Protein AF-A0A1D2SCX4-F1 (afdb_monomer)

Nearest PDB structures (foldseek):
  3hsi-assembly1_A  TM=5.989E-01  e=2.600E-06  Haemophilus influenzae
  3hsi-assembly2_B-2  TM=5.892E-01  e=3.280E-06  Haemophilus influenzae
  8yr5-assembly1_H  TM=5.822E-01  e=8.798E-06  Escherichia coli str. K-12 substr. MG1655
  3hsi-assembly1_C-2  TM=5.734E-01  e=1.871E-05  Haemophilus influenzae
  8yr5-assembly1_C  TM=4.932E-01  e=1.110E-05  Escherichia coli str. K-12 substr. MG1655

Foldseek 3Di:
DDDDDFQQDDFFFDDDDQDAAFPCLCVFPLQVVLCVPDPHLVDKDKDKDQALQSVLVVLLVLLQRFQAEKEWAFAEADPDDSRVVSVVSVLVSLVNVHQYEHEYALLHCQPVLVVVVVSVVRVRYWYWYFLHQRDQSNHSVRSCLSCVVVVVSVVDTDHWGWIDGNLFKMKTWNAGHDCQDNVNDPPHHDRIMMMIMGHPVSNVVRVVSSCRCPDSRIHTSVVRQWDWDADPLFWIKGWNADPDVCSVPPDDIDIDIDGHSVVSVVVVVVVCVRCQAAGWDWDQDPVRWIWTHGHPPDDIDIRDDPPCDPVSVVVCVVCVVVCPPNRD

Structure (mmCIF, N/CA/C/O backbone):
data_AF-A0A1D2SCX4-F1
#
_entry.id   AF-A0A1D2SCX4-F1
#
loop_
_atom_site.group_PDB
_atom_site.id
_atom_site.type_symbol
_atom_site.label_atom_id
_atom_site.label_alt_id
_atom_site.label_comp_id
_atom_site.label_asym_id
_atom_site.label_entity_id
_atom_site.label_seq_id
_atom_site.pdbx_PDB_ins_code
_atom_site.Cartn_x
_atom_site.Cartn_y
_atom_site.Cartn_z
_atom_site.occupancy
_atom_site.B_iso_or_equiv
_atom_site.auth_seq_id
_atom_site.auth_comp_id
_atom_site.auth_asym_id
_atom_site.auth_atom_id
_atom_site.pdbx_PDB_model_num
ATOM 1 N N . MET A 1 1 ? 28.377 1.408 -33.110 1.00 27.70 1 MET A N 1
ATOM 2 C CA . MET A 1 1 ? 27.765 0.901 -31.867 1.00 27.70 1 MET A CA 1
ATOM 3 C C . MET A 1 1 ? 26.286 1.258 -31.937 1.00 27.70 1 MET A C 1
ATOM 5 O O . MET A 1 1 ? 25.950 2.422 -31.780 1.00 27.70 1 MET A O 1
ATOM 9 N N . ALA A 1 2 ? 25.437 0.320 -32.365 1.00 22.58 2 ALA A N 1
ATOM 10 C CA . ALA A 1 2 ? 24.010 0.576 -32.561 1.00 22.58 2 ALA A CA 1
ATOM 11 C C . ALA A 1 2 ? 23.289 0.407 -31.217 1.00 22.58 2 ALA A C 1
ATOM 13 O O . ALA A 1 2 ? 23.114 -0.713 -30.746 1.00 22.58 2 ALA A O 1
ATOM 14 N N . LEU A 1 3 ? 22.930 1.522 -30.581 1.00 24.42 3 LEU A N 1
ATOM 15 C CA . LEU A 1 3 ? 21.994 1.534 -29.460 1.00 24.42 3 LEU A CA 1
ATOM 16 C C . LEU A 1 3 ? 20.602 1.258 -30.033 1.00 24.42 3 LEU A C 1
ATOM 18 O O . LEU A 1 3 ? 20.002 2.129 -30.657 1.00 24.42 3 LEU A O 1
ATOM 22 N N . CYS A 1 4 ? 20.120 0.029 -29.872 1.00 27.36 4 CYS A N 1
ATOM 23 C CA . CYS A 1 4 ? 18.725 -0.298 -30.139 1.00 27.36 4 CYS A CA 1
ATOM 24 C C . CYS A 1 4 ? 17.910 0.151 -28.923 1.00 27.36 4 CYS A C 1
ATOM 26 O O . CYS A 1 4 ? 17.893 -0.535 -27.904 1.00 27.36 4 CYS A O 1
ATOM 28 N N . THR A 1 5 ? 17.276 1.320 -29.000 1.00 32.31 5 THR A N 1
ATOM 29 C CA . THR A 1 5 ? 16.235 1.710 -28.047 1.00 32.31 5 THR A CA 1
ATOM 30 C C . THR A 1 5 ? 14.939 1.033 -28.471 1.00 32.31 5 THR A C 1
ATOM 32 O O . THR A 1 5 ? 14.420 1.285 -29.554 1.00 32.31 5 THR A O 1
ATOM 35 N N . ALA A 1 6 ? 14.449 0.108 -27.649 1.00 38.03 6 ALA A N 1
ATOM 36 C CA . ALA A 1 6 ? 13.094 -0.405 -27.778 1.00 38.03 6 ALA A CA 1
ATOM 37 C C . ALA A 1 6 ? 12.173 0.484 -26.935 1.00 38.03 6 ALA A C 1
ATOM 39 O O . ALA A 1 6 ? 12.432 0.684 -25.745 1.00 38.03 6 ALA A O 1
ATOM 40 N N . CYS A 1 7 ? 11.100 1.009 -27.533 1.00 38.72 7 CYS A N 1
ATOM 41 C CA . CYS A 1 7 ? 9.998 1.610 -26.788 1.00 38.72 7 CYS A CA 1
ATOM 42 C C . CYS A 1 7 ? 9.489 0.608 -25.744 1.00 38.72 7 CYS A C 1
ATOM 44 O O . CYS A 1 7 ? 8.898 -0.415 -26.087 1.00 38.72 7 CYS A O 1
ATOM 46 N N . ALA A 1 8 ? 9.704 0.909 -24.466 1.00 47.44 8 ALA A N 1
ATOM 47 C CA . ALA A 1 8 ? 9.124 0.138 -23.384 1.00 47.44 8 ALA A CA 1
ATOM 48 C C . ALA A 1 8 ? 7.708 0.658 -23.123 1.00 47.44 8 ALA A C 1
ATOM 50 O O . ALA A 1 8 ? 7.521 1.777 -22.649 1.00 47.44 8 ALA A O 1
ATOM 51 N N . SER A 1 9 ? 6.707 -0.157 -23.437 1.00 48.31 9 SER A N 1
ATOM 52 C CA . SER A 1 9 ? 5.343 0.008 -22.937 1.00 48.31 9 SER A CA 1
ATOM 53 C C . SER A 1 9 ? 5.042 -1.152 -21.994 1.00 48.31 9 SER A C 1
ATOM 55 O O . SER A 1 9 ? 5.583 -2.246 -22.161 1.00 48.31 9 SER A O 1
ATOM 57 N N . LEU A 1 10 ? 4.232 -0.909 -20.962 1.00 51.78 10 LEU A N 1
ATOM 58 C CA . LEU A 1 10 ? 3.728 -2.018 -20.160 1.00 51.78 10 LEU A CA 1
ATOM 59 C C . LEU A 1 10 ? 2.766 -2.837 -21.027 1.00 51.78 10 LEU A C 1
ATOM 61 O O . LEU A 1 10 ? 2.026 -2.241 -21.817 1.00 51.78 10 LEU A O 1
ATOM 65 N N . PRO A 1 11 ? 2.737 -4.170 -20.872 1.00 56.53 11 PRO A N 1
ATOM 66 C CA . PRO A 1 11 ? 1.719 -4.981 -21.521 1.00 56.53 11 PRO A CA 1
ATOM 67 C C . PRO A 1 11 ? 0.307 -4.600 -21.018 1.00 56.53 11 PRO A C 1
ATOM 69 O O . PRO A 1 11 ? 0.159 -3.748 -20.134 1.00 56.53 11 PRO A O 1
ATOM 72 N N . PRO A 1 12 ? -0.770 -5.190 -21.558 1.00 54.84 12 PRO A N 1
ATOM 73 C CA . PRO A 1 12 ? -2.085 -5.082 -20.935 1.00 54.84 12 PRO A CA 1
ATOM 74 C C . PRO A 1 12 ? -2.026 -5.547 -19.467 1.00 54.84 12 PRO A C 1
ATOM 76 O O . PRO A 1 12 ? -1.271 -6.477 -19.165 1.00 54.84 12 PRO A O 1
ATOM 79 N N . PRO A 1 13 ? -2.798 -4.933 -18.550 1.00 57.66 13 PRO A N 1
ATOM 80 C CA . PRO A 1 13 ? -2.821 -5.345 -17.152 1.00 57.66 13 PRO A CA 1
ATOM 81 C C . PRO A 1 13 ? -3.116 -6.846 -17.037 1.00 57.66 13 PRO A C 1
ATOM 83 O O . PRO A 1 13 ? -4.070 -7.320 -17.664 1.00 57.66 13 PRO A O 1
ATOM 86 N N . PRO A 1 14 ? -2.338 -7.611 -16.252 1.00 63.31 14 PRO A N 1
ATOM 87 C CA . PRO A 1 14 ? -2.597 -9.031 -16.072 1.00 63.31 14 PRO A CA 1
ATOM 88 C C . PRO A 1 14 ? -3.976 -9.226 -15.436 1.00 63.31 14 PRO A C 1
ATOM 90 O O . PRO A 1 14 ? -4.362 -8.489 -14.521 1.00 63.31 14 PRO A O 1
ATOM 93 N N . ALA A 1 15 ? -4.715 -10.235 -15.907 1.00 68.31 15 ALA A N 1
ATOM 94 C CA . ALA A 1 15 ? -5.974 -10.626 -15.288 1.00 68.31 15 ALA A CA 1
ATOM 95 C C . ALA A 1 15 ? -5.709 -11.015 -13.827 1.00 68.31 15 ALA A C 1
ATOM 97 O O . ALA A 1 15 ? -4.900 -11.901 -13.549 1.00 68.31 15 ALA A O 1
ATOM 98 N N . LYS A 1 16 ? -6.385 -10.341 -12.896 1.00 78.69 16 LYS A N 1
ATOM 99 C CA . LYS A 1 16 ? -6.246 -10.568 -11.455 1.00 78.69 16 LYS A CA 1
ATOM 100 C C . LYS A 1 16 ? -7.615 -10.775 -10.817 1.00 78.69 16 LYS A C 1
ATOM 102 O O . LYS A 1 16 ? -8.580 -10.139 -11.253 1.00 78.69 16 LYS A O 1
ATOM 107 N N . PRO A 1 17 ? -7.728 -11.666 -9.818 1.00 83.12 17 PRO A N 1
ATOM 108 C CA . PRO A 1 17 ? -8.980 -11.844 -9.106 1.00 83.12 17 PRO A CA 1
ATOM 109 C C . PRO A 1 17 ? -9.362 -10.537 -8.409 1.00 83.12 17 PRO A C 1
ATOM 111 O O . PRO A 1 17 ? -8.510 -9.832 -7.864 1.00 83.12 17 PRO A O 1
ATOM 114 N N . VAL A 1 18 ? -10.655 -10.214 -8.434 1.00 90.38 18 VAL A N 1
ATOM 115 C CA . VAL A 1 18 ? -11.181 -9.111 -7.632 1.00 90.38 18 VAL A CA 1
ATOM 116 C C . VAL A 1 18 ? -11.173 -9.552 -6.179 1.00 90.38 18 VAL A C 1
ATOM 118 O O . VAL A 1 18 ? -11.801 -10.546 -5.816 1.00 90.38 18 VAL A O 1
ATOM 121 N N . GLU A 1 19 ? -10.482 -8.790 -5.347 1.00 92.75 19 GLU A N 1
ATOM 122 C CA . GLU A 1 19 ? -10.414 -9.034 -3.913 1.00 92.75 19 GLU A CA 1
ATOM 123 C C . GLU A 1 19 ? -11.083 -7.904 -3.151 1.00 92.75 19 GLU A C 1
ATOM 125 O O . GLU A 1 19 ? -11.073 -6.751 -3.583 1.00 92.75 19 GLU A O 1
ATOM 130 N N . GLN A 1 20 ? -11.672 -8.244 -2.012 1.00 95.69 20 GLN A N 1
ATOM 131 C CA . GLN A 1 20 ? -12.384 -7.304 -1.158 1.00 95.69 20 GLN A CA 1
ATOM 132 C C . GLN A 1 20 ? -11.882 -7.408 0.280 1.00 95.69 20 GLN A C 1
ATOM 134 O O . GLN A 1 20 ? -11.349 -8.447 0.701 1.00 95.69 20 GLN A O 1
ATOM 139 N N . ALA A 1 21 ? -12.091 -6.330 1.024 1.00 95.25 21 ALA A N 1
ATOM 140 C CA . ALA A 1 21 ? -11.888 -6.257 2.458 1.00 95.25 21 ALA A CA 1
ATOM 141 C C . ALA A 1 21 ? -12.639 -7.368 3.211 1.00 95.25 21 ALA A C 1
ATOM 143 O O . ALA A 1 21 ? -13.666 -7.883 2.758 1.00 95.25 21 ALA A O 1
ATOM 144 N N . TRP A 1 22 ? -12.130 -7.727 4.390 1.00 95.31 22 TRP A N 1
ATOM 145 C CA . TRP A 1 22 ? -12.770 -8.718 5.251 1.00 95.31 22 TRP A CA 1
ATOM 146 C C . TRP A 1 22 ? -14.192 -8.288 5.635 1.00 95.31 22 TRP A C 1
ATOM 148 O O . TRP A 1 22 ? -14.420 -7.159 6.074 1.00 95.31 22 TRP A O 1
ATOM 158 N N . ALA A 1 23 ? -15.161 -9.187 5.460 1.00 95.25 23 ALA A N 1
ATOM 159 C CA . ALA A 1 23 ? -16.577 -8.851 5.592 1.00 95.25 23 ALA A CA 1
ATOM 160 C C . ALA A 1 23 ? -17.071 -8.793 7.047 1.00 95.25 23 ALA A C 1
ATOM 162 O O . ALA A 1 23 ? -18.093 -8.160 7.301 1.00 95.25 23 ALA A O 1
ATOM 163 N N . GLN A 1 24 ? -16.366 -9.443 7.981 1.00 94.44 24 GLN A N 1
ATOM 164 C CA . GLN A 1 24 ? -16.796 -9.625 9.374 1.00 94.44 24 GLN A CA 1
ATOM 165 C C . GLN A 1 24 ? -15.765 -9.047 10.359 1.00 94.44 24 GLN A C 1
ATOM 167 O O . GLN A 1 24 ? -15.167 -9.805 11.127 1.00 94.44 24 GLN A O 1
ATOM 172 N N . PRO A 1 25 ? -15.493 -7.727 10.335 1.00 94.06 25 PRO A N 1
ATOM 173 C CA . PRO A 1 25 ? -14.552 -7.114 11.271 1.00 94.06 25 PRO A CA 1
ATOM 174 C C . PRO A 1 25 ? -14.979 -7.329 12.728 1.00 94.06 25 PRO A C 1
ATOM 176 O O . PRO A 1 25 ? -14.137 -7.554 13.582 1.00 94.06 25 PRO A O 1
ATOM 179 N N . GLU A 1 26 ? -16.280 -7.343 13.023 1.00 92.38 26 GLU A N 1
ATOM 180 C CA . GLU A 1 26 ? -16.816 -7.589 14.368 1.00 92.38 26 GLU A CA 1
ATOM 181 C C . GLU A 1 26 ? -16.482 -8.972 14.947 1.00 92.38 26 GLU A C 1
ATOM 183 O O . GLU A 1 26 ? -16.545 -9.147 16.160 1.00 92.38 26 GLU A O 1
ATOM 188 N N . ALA A 1 27 ? -16.120 -9.943 14.103 1.00 94.75 27 ALA A N 1
ATOM 189 C CA . ALA A 1 27 ? -15.696 -11.266 14.550 1.00 94.75 27 ALA A CA 1
ATOM 190 C C . ALA A 1 27 ? -14.235 -11.291 15.030 1.00 94.75 27 ALA A C 1
ATOM 192 O O . ALA A 1 27 ? -13.796 -12.308 15.565 1.00 94.75 27 ALA A O 1
ATOM 193 N N . THR A 1 28 ? -13.482 -10.201 14.837 1.00 96.44 28 THR A N 1
ATOM 194 C CA . THR A 1 28 ? -12.073 -10.122 15.230 1.00 96.44 28 THR A CA 1
ATOM 195 C C . THR A 1 28 ? -11.895 -9.470 16.593 1.00 96.44 28 THR A C 1
ATOM 197 O O . THR A 1 28 ? -12.766 -8.746 17.088 1.00 96.44 28 THR A O 1
ATOM 200 N N . GLU A 1 29 ? -10.737 -9.701 17.209 1.00 96.31 29 GLU A N 1
ATOM 201 C CA . GLU A 1 29 ? -10.342 -9.041 18.456 1.00 96.31 29 GLU A CA 1
ATOM 202 C C . GLU A 1 29 ? -10.344 -7.512 18.300 1.00 96.31 29 GLU A C 1
ATOM 204 O O . GLU A 1 29 ? -10.934 -6.800 19.116 1.00 96.31 29 GLU A O 1
ATOM 209 N N . LEU A 1 30 ? -9.759 -7.004 17.209 1.00 96.62 30 LEU A N 1
ATOM 210 C CA . LEU A 1 30 ? -9.703 -5.570 16.918 1.00 96.62 30 LEU A CA 1
ATOM 211 C C . LEU A 1 30 ? -11.096 -4.971 16.688 1.00 96.62 30 LEU A C 1
ATOM 213 O O . LEU A 1 30 ? -11.380 -3.874 17.172 1.00 96.62 30 LEU A O 1
ATOM 217 N N . GLY A 1 31 ? -11.985 -5.680 15.985 1.00 95.50 31 GLY A N 1
ATOM 218 C CA . GLY A 1 31 ? -13.355 -5.212 15.775 1.00 95.50 31 GLY A CA 1
ATOM 219 C C . GLY A 1 31 ? -14.199 -5.256 17.042 1.00 95.50 31 GLY A C 1
ATOM 220 O O . GLY A 1 31 ? -14.959 -4.321 17.297 1.00 95.50 31 GLY A O 1
ATOM 221 N N . SER A 1 32 ? -14.012 -6.277 17.881 1.00 94.75 32 SER A N 1
ATOM 222 C CA . SER A 1 32 ? -14.636 -6.359 19.206 1.00 94.75 32 SER A CA 1
ATOM 223 C C . SER A 1 32 ? -14.191 -5.204 20.106 1.00 94.75 32 SER A C 1
ATOM 225 O O . SER A 1 32 ? -15.025 -4.567 20.751 1.00 94.75 32 SER A O 1
ATOM 227 N N . LEU A 1 33 ? -12.895 -4.873 20.102 1.00 94.06 33 LEU A N 1
ATOM 228 C CA . LEU A 1 33 ? -12.347 -3.737 20.844 1.00 94.06 33 LEU A CA 1
ATOM 229 C C . LEU A 1 33 ? -12.918 -2.402 20.341 1.00 94.06 33 LEU A C 1
ATOM 231 O O . LEU A 1 33 ? -13.347 -1.570 21.143 1.00 94.06 33 LEU A O 1
ATOM 235 N N . ALA A 1 34 ? -12.967 -2.208 19.020 1.00 93.25 34 ALA A N 1
ATOM 236 C CA . ALA A 1 34 ? -13.546 -1.017 18.404 1.00 93.25 34 ALA A CA 1
ATOM 237 C C . ALA A 1 34 ? -15.035 -0.852 18.756 1.00 93.25 34 ALA A C 1
ATOM 239 O O . ALA A 1 34 ? -15.473 0.251 19.085 1.00 93.25 34 ALA A O 1
ATOM 240 N N . ALA A 1 35 ? -15.804 -1.944 18.731 1.00 92.00 35 ALA A N 1
ATOM 241 C CA . ALA A 1 35 ? -17.217 -1.946 19.094 1.00 92.00 35 ALA A CA 1
ATOM 242 C C . ALA A 1 35 ? -17.435 -1.641 20.584 1.00 92.00 35 ALA A C 1
ATOM 244 O O . ALA A 1 35 ? -18.319 -0.854 20.917 1.00 92.00 35 ALA A O 1
ATOM 245 N N . ALA A 1 36 ? -16.615 -2.214 21.471 1.00 92.06 36 ALA A N 1
ATOM 246 C CA . ALA A 1 36 ? -16.700 -1.990 22.914 1.00 92.06 36 ALA A CA 1
ATOM 247 C C . ALA A 1 36 ? -16.344 -0.549 23.320 1.00 92.06 36 ALA A C 1
ATOM 249 O O . ALA A 1 36 ? -16.902 -0.021 24.279 1.00 92.06 36 ALA A O 1
ATOM 250 N N . ALA A 1 37 ? -15.429 0.095 22.589 1.00 89.56 37 ALA A N 1
ATOM 251 C CA . ALA A 1 37 ? -15.043 1.486 22.823 1.00 89.56 37 ALA A CA 1
ATOM 252 C C . ALA A 1 37 ? -16.046 2.507 22.248 1.00 89.56 37 ALA A C 1
ATOM 254 O O . ALA A 1 37 ? -16.006 3.684 22.613 1.00 89.56 37 ALA A O 1
ATOM 255 N N . ALA A 1 38 ? -16.929 2.090 21.335 1.00 89.56 38 ALA A N 1
ATOM 256 C CA . ALA A 1 38 ? -17.857 2.987 20.664 1.00 89.56 38 ALA A CA 1
ATOM 257 C C . ALA A 1 38 ? -19.094 3.284 21.539 1.00 89.56 38 ALA A C 1
ATOM 259 O O . ALA A 1 38 ? -19.758 2.356 22.000 1.00 89.56 38 ALA A O 1
ATOM 260 N N . PRO A 1 39 ? -19.507 4.559 21.699 1.00 88.75 39 PRO A N 1
ATOM 261 C CA . PRO A 1 39 ? -20.762 4.888 22.384 1.00 88.75 39 PRO A CA 1
ATOM 262 C C . PRO A 1 39 ? -21.992 4.378 21.611 1.00 88.75 39 PRO A C 1
ATOM 264 O O . PRO A 1 39 ? -23.050 4.139 22.188 1.00 88.75 39 PRO A O 1
ATOM 267 N N . ASN A 1 40 ? -21.860 4.235 20.289 1.00 88.12 40 ASN A N 1
ATOM 268 C CA . ASN A 1 40 ? -22.825 3.608 19.393 1.00 88.12 40 ASN A CA 1
ATOM 269 C C . ASN A 1 40 ? -22.093 3.155 18.117 1.00 88.12 40 ASN A C 1
ATOM 271 O O . ASN A 1 40 ? -21.248 3.890 17.607 1.00 88.12 40 ASN A O 1
ATOM 275 N N . LEU A 1 41 ? -22.472 2.001 17.557 1.00 84.12 41 LEU A N 1
ATOM 276 C CA . LEU A 1 41 ? -21.873 1.400 16.352 1.00 84.12 41 LEU A CA 1
ATOM 277 C C . LEU A 1 41 ? -21.992 2.255 15.074 1.00 84.12 41 LEU A C 1
ATOM 279 O O . LEU A 1 41 ? -21.388 1.927 14.057 1.00 84.12 41 LEU A O 1
ATOM 283 N N . ARG A 1 42 ? -22.774 3.341 15.098 1.00 87.88 42 ARG A N 1
ATOM 284 C CA . ARG A 1 42 ? -22.869 4.311 13.994 1.00 87.88 42 ARG A CA 1
ATOM 285 C C . ARG A 1 42 ? -21.731 5.328 13.967 1.00 87.88 42 ARG A C 1
ATOM 287 O O . ARG A 1 42 ? -21.518 5.950 12.929 1.00 87.88 42 ARG A O 1
ATOM 294 N N . PHE A 1 43 ? -21.037 5.538 15.083 1.00 89.31 43 PHE A N 1
ATOM 295 C CA . PHE A 1 43 ? -19.971 6.531 15.168 1.00 89.31 43 PHE A CA 1
ATOM 296 C C . PHE A 1 43 ? -18.609 5.900 14.918 1.00 89.31 43 PHE A C 1
ATOM 298 O O . PHE A 1 43 ? -18.348 4.766 15.308 1.00 89.31 43 PHE A O 1
ATOM 305 N N . SER A 1 44 ? -17.741 6.669 14.268 1.00 93.88 44 SER A N 1
ATOM 306 C CA . SER A 1 44 ? -16.331 6.319 14.128 1.00 93.88 44 SER A CA 1
ATOM 307 C C . SER A 1 44 ? -15.522 6.977 15.239 1.00 93.88 44 SER A C 1
ATOM 309 O O . SER A 1 44 ? -15.805 8.112 15.628 1.00 93.88 44 SER A O 1
ATOM 311 N N . GLY A 1 45 ? -14.533 6.253 15.751 1.00 91.00 45 GLY A N 1
ATOM 312 C CA . GLY A 1 45 ? -13.571 6.745 16.729 1.00 91.00 45 GLY A CA 1
ATOM 313 C C . GLY A 1 45 ? -12.282 7.184 16.046 1.00 91.00 45 GLY A C 1
ATOM 314 O O . GLY A 1 45 ? -11.866 6.573 15.061 1.00 91.00 45 GLY A O 1
ATOM 315 N N . PHE A 1 46 ? -11.646 8.222 16.587 1.00 94.00 46 PHE A N 1
ATOM 316 C CA . PHE A 1 46 ? -10.385 8.750 16.075 1.00 94.00 46 PHE A CA 1
ATOM 317 C C . PHE A 1 46 ? -9.416 9.036 17.219 1.00 94.00 46 PHE A C 1
ATOM 319 O O . PHE A 1 46 ? -9.809 9.597 18.243 1.00 94.00 46 PHE A O 1
ATOM 326 N N . ARG A 1 47 ? -8.140 8.695 17.031 1.00 90.81 47 ARG A N 1
ATOM 327 C CA . ARG A 1 47 ? -7.050 9.079 17.933 1.00 90.81 47 ARG A CA 1
ATOM 328 C C . ARG A 1 47 ? -5.869 9.599 17.134 1.00 90.81 47 ARG A C 1
ATOM 330 O O . ARG A 1 47 ? -5.411 8.950 16.202 1.00 90.81 47 ARG A O 1
ATOM 337 N N . LEU A 1 48 ? -5.369 10.760 17.535 1.00 87.12 48 LEU A N 1
ATOM 338 C CA . LEU A 1 48 ? -4.228 11.397 16.898 1.00 87.12 48 LEU A CA 1
ATOM 339 C C . LEU A 1 48 ? -2.914 10.697 17.262 1.00 87.12 48 LEU A C 1
ATOM 341 O O . LEU A 1 48 ? -2.700 10.376 18.432 1.00 87.12 48 LEU A O 1
ATOM 345 N N . LEU A 1 49 ? -2.033 10.534 16.277 1.00 80.06 49 LEU A N 1
ATOM 346 C CA . LEU A 1 49 ? -0.647 10.095 16.435 1.00 80.06 49 LEU A CA 1
ATOM 347 C C . LEU A 1 49 ? 0.272 11.238 15.996 1.00 80.06 49 LEU A C 1
ATOM 349 O O . LEU A 1 49 ? 0.531 11.439 14.809 1.00 80.06 49 LEU A O 1
ATOM 353 N N . ALA A 1 50 ? 0.717 12.032 16.969 1.00 78.62 50 ALA A N 1
ATOM 354 C CA . ALA A 1 50 ? 1.581 13.189 16.731 1.00 78.62 50 ALA A CA 1
ATOM 355 C C . ALA A 1 50 ? 3.067 12.815 16.618 1.00 78.62 50 ALA A C 1
ATOM 357 O O . ALA A 1 50 ? 3.815 13.469 15.892 1.00 78.62 50 ALA A O 1
ATOM 358 N N . SER A 1 51 ? 3.491 11.762 17.315 1.00 82.19 51 SER A N 1
ATOM 359 C CA . SER A 1 51 ? 4.869 11.270 17.310 1.00 82.19 51 SER A CA 1
ATOM 360 C C . SER A 1 51 ? 5.053 10.163 16.268 1.00 82.19 51 SER A C 1
ATOM 362 O O . SER A 1 51 ? 4.134 9.394 15.976 1.00 82.19 51 SER A O 1
ATOM 364 N N . GLY A 1 52 ? 6.256 10.097 15.693 1.00 77.69 52 GLY A N 1
ATOM 365 C CA . GLY A 1 52 ? 6.635 9.022 14.780 1.00 77.69 52 GLY A CA 1
ATOM 366 C C . GLY A 1 52 ? 6.795 7.681 15.502 1.00 77.69 52 GLY A C 1
ATOM 367 O O . GLY A 1 52 ? 6.427 6.641 14.969 1.00 77.69 52 GLY A O 1
ATOM 368 N N . GLU A 1 53 ? 7.274 7.706 16.738 1.00 85.50 53 GLU A N 1
ATOM 369 C CA . GLU A 1 53 ? 7.403 6.543 17.611 1.00 85.50 53 GLU A CA 1
ATOM 370 C C . GLU A 1 53 ? 6.033 5.941 17.948 1.00 85.50 53 GLU A C 1
ATOM 372 O O . GLU A 1 53 ? 5.843 4.734 17.792 1.00 85.50 53 GLU A O 1
ATOM 377 N N . ASP A 1 54 ? 5.058 6.781 18.315 1.00 86.25 54 ASP A N 1
ATOM 378 C CA . ASP A 1 54 ? 3.671 6.355 18.547 1.00 86.25 54 ASP A CA 1
ATOM 379 C C . ASP A 1 54 ? 3.040 5.773 17.273 1.00 86.25 54 ASP A C 1
ATOM 381 O O . ASP A 1 54 ? 2.330 4.766 17.334 1.00 86.25 54 ASP A O 1
ATOM 385 N N . ALA A 1 55 ? 3.314 6.379 16.111 1.00 88.94 55 ALA A N 1
ATOM 386 C CA . ALA A 1 55 ? 2.849 5.875 14.823 1.00 88.94 55 ALA A CA 1
ATOM 387 C C . ALA A 1 55 ? 3.428 4.490 14.518 1.00 88.94 55 ALA A C 1
ATOM 389 O O . ALA A 1 55 ? 2.675 3.555 14.250 1.00 88.94 55 ALA A O 1
ATOM 390 N N . LEU A 1 56 ? 4.748 4.321 14.628 1.00 92.81 56 LEU A N 1
ATOM 391 C CA . LEU A 1 56 ? 5.406 3.039 14.386 1.00 92.81 56 LEU A CA 1
ATOM 392 C C . LEU A 1 56 ? 4.916 1.952 15.354 1.00 92.81 56 LEU A C 1
ATOM 394 O O . LEU A 1 56 ? 4.643 0.830 14.926 1.00 92.81 56 LEU A O 1
ATOM 398 N N . ALA A 1 57 ? 4.759 2.289 16.638 1.00 95.06 57 ALA A N 1
ATOM 399 C CA . ALA A 1 57 ? 4.232 1.374 17.646 1.00 95.06 57 ALA A CA 1
ATOM 400 C C . ALA A 1 57 ? 2.785 0.957 17.341 1.00 95.06 57 ALA A C 1
ATOM 402 O O . ALA A 1 57 ? 2.449 -0.220 17.466 1.00 95.06 57 ALA A O 1
ATOM 403 N N . ALA A 1 58 ? 1.940 1.889 16.888 1.00 96.44 58 ALA A N 1
ATOM 404 C CA . ALA A 1 58 ? 0.575 1.582 16.474 1.00 96.44 58 ALA A CA 1
ATOM 405 C C . ALA A 1 58 ? 0.545 0.637 15.264 1.00 96.44 58 ALA A C 1
ATOM 407 O O . ALA A 1 58 ? -0.191 -0.348 15.282 1.00 96.44 58 ALA A O 1
ATOM 408 N N . LEU A 1 59 ? 1.367 0.890 14.239 1.00 98.12 59 LEU A N 1
ATOM 409 C CA . LEU A 1 59 ? 1.465 0.018 13.063 1.00 98.12 59 LEU A CA 1
ATOM 410 C C . LEU A 1 59 ? 1.927 -1.400 13.436 1.00 98.12 59 LEU A C 1
ATOM 412 O O . LEU A 1 59 ? 1.343 -2.380 12.971 1.00 98.12 59 LEU A O 1
ATOM 416 N N . ALA A 1 60 ? 2.940 -1.517 14.301 1.00 98.25 60 ALA A N 1
ATOM 417 C CA . ALA A 1 60 ? 3.429 -2.805 14.790 1.00 98.25 60 ALA A CA 1
ATOM 418 C C . ALA A 1 60 ? 2.354 -3.553 15.595 1.00 98.25 60 ALA A C 1
ATOM 420 O O . ALA A 1 60 ? 2.094 -4.722 15.322 1.00 98.25 60 ALA A O 1
ATOM 421 N N . ALA A 1 61 ? 1.662 -2.867 16.511 1.00 98.19 61 ALA A N 1
ATOM 422 C CA . ALA A 1 61 ? 0.576 -3.457 17.290 1.00 98.19 61 ALA A CA 1
ATOM 423 C C . ALA A 1 61 ? -0.577 -3.942 16.396 1.00 98.19 61 ALA A C 1
ATOM 425 O O . ALA A 1 61 ? -1.100 -5.035 16.599 1.00 98.19 61 ALA A O 1
ATOM 426 N N . LEU A 1 62 ? -0.953 -3.175 15.368 1.00 98.38 62 LEU A N 1
ATOM 427 C CA . LEU A 1 62 ? -1.971 -3.612 14.413 1.00 98.38 62 LEU A CA 1
ATOM 428 C C . LEU A 1 62 ? -1.535 -4.852 13.628 1.00 98.38 62 LEU A C 1
ATOM 430 O O . LEU A 1 62 ? -2.340 -5.761 13.446 1.00 98.38 62 LEU A O 1
ATOM 434 N N . ALA A 1 63 ? -0.274 -4.926 13.198 1.00 98.44 63 ALA A N 1
ATOM 435 C CA . ALA A 1 63 ? 0.255 -6.125 12.552 1.00 98.44 63 ALA A CA 1
ATOM 436 C C . ALA A 1 63 ? 0.263 -7.335 13.503 1.00 98.44 63 ALA A C 1
ATOM 438 O O . ALA A 1 63 ? -0.105 -8.439 13.102 1.00 98.44 63 ALA A O 1
ATOM 439 N N . ASP A 1 64 ? 0.639 -7.148 14.767 1.00 98.50 64 ASP A N 1
ATOM 440 C CA . ASP A 1 64 ? 0.708 -8.226 15.759 1.00 98.50 64 ASP A CA 1
ATOM 441 C C . ASP A 1 64 ? -0.669 -8.768 16.159 1.00 98.50 64 ASP A C 1
ATOM 443 O O . ASP A 1 64 ? -0.796 -9.968 16.401 1.00 98.50 64 ASP A O 1
ATOM 447 N N . HIS A 1 65 ? -1.700 -7.920 16.162 1.00 98.25 65 HIS A N 1
ATOM 448 C CA . HIS A 1 65 ? -3.062 -8.295 16.555 1.00 98.25 65 HIS A CA 1
ATOM 449 C C . HIS A 1 65 ? -4.014 -8.582 15.383 1.00 98.25 65 HIS A C 1
ATOM 451 O O . HIS A 1 65 ? -5.140 -9.014 15.619 1.00 98.25 65 HIS A O 1
ATOM 457 N N . ALA A 1 66 ? -3.590 -8.392 14.129 1.00 98.44 66 ALA A N 1
ATOM 458 C CA . ALA A 1 66 ? -4.389 -8.794 12.973 1.00 98.44 66 ALA A CA 1
ATOM 459 C C . ALA A 1 66 ? -4.637 -10.316 12.973 1.00 98.44 66 ALA A C 1
ATOM 461 O O . ALA A 1 66 ? -3.702 -11.103 13.190 1.00 98.44 66 ALA A O 1
ATOM 462 N N . GLN A 1 67 ? -5.883 -10.716 12.701 1.00 98.19 67 GLN A N 1
ATOM 463 C CA . GLN A 1 67 ? -6.339 -12.112 12.724 1.00 98.19 67 GLN A CA 1
ATOM 464 C C . GLN A 1 67 ? -6.661 -12.677 11.335 1.00 98.19 67 GLN A C 1
ATOM 466 O O . GLN A 1 67 ? -6.426 -13.860 11.093 1.00 98.19 67 GLN A O 1
ATOM 471 N N . HIS A 1 68 ? -7.156 -11.856 10.406 1.00 98.19 68 HIS A N 1
ATOM 472 C CA . HIS A 1 68 ? -7.593 -12.297 9.079 1.00 98.19 68 HIS A CA 1
ATOM 473 C C . HIS A 1 68 ? -6.960 -11.514 7.936 1.00 98.19 68 HIS A C 1
ATOM 475 O O . HIS A 1 68 ? -6.529 -12.127 6.956 1.00 98.19 68 HIS A O 1
ATOM 481 N N . THR A 1 69 ? -6.894 -10.184 8.026 1.00 98.50 69 THR A N 1
ATOM 482 C CA . THR A 1 69 ? -6.394 -9.354 6.919 1.00 98.50 69 THR A CA 1
ATOM 483 C C . THR A 1 69 ? -5.516 -8.206 7.380 1.00 98.50 69 THR A C 1
ATOM 485 O O . THR A 1 69 ? -5.785 -7.586 8.407 1.00 98.50 69 THR A O 1
ATOM 488 N N . LEU A 1 70 ? -4.521 -7.869 6.565 1.00 98.62 70 LEU A N 1
ATOM 489 C CA . LEU A 1 70 ? -3.645 -6.725 6.766 1.00 98.62 70 LEU A CA 1
ATOM 490 C C . LEU A 1 70 ? -3.373 -6.032 5.423 1.00 98.62 70 LEU A C 1
ATOM 492 O O . LEU A 1 70 ? -2.718 -6.600 4.552 1.00 98.62 70 LEU A O 1
ATOM 496 N N . ASP A 1 71 ? -3.868 -4.810 5.253 1.00 98.56 71 ASP A N 1
ATOM 497 C CA . ASP A 1 71 ? -3.771 -4.058 3.999 1.00 98.56 71 ASP A CA 1
ATOM 498 C C . ASP A 1 71 ? -2.872 -2.828 4.179 1.00 98.56 71 ASP A C 1
ATOM 500 O O . ASP A 1 71 ? -3.149 -1.957 5.004 1.00 98.56 71 ASP A O 1
ATOM 504 N N . LEU A 1 72 ? -1.784 -2.754 3.412 1.00 97.69 72 LEU A N 1
ATOM 505 C CA . LEU A 1 72 ? -0.780 -1.689 3.454 1.00 97.69 72 LEU A CA 1
ATOM 506 C C . LEU A 1 72 ? -0.778 -0.939 2.125 1.00 97.69 72 LEU A C 1
ATOM 508 O O . LEU A 1 72 ? -0.544 -1.539 1.080 1.00 97.69 72 LEU A O 1
ATOM 512 N N . GLN A 1 73 ? -0.965 0.376 2.146 1.00 95.25 73 GLN A N 1
ATOM 513 C CA . GLN A 1 73 ? -0.910 1.236 0.966 1.00 95.25 73 GLN A CA 1
ATOM 514 C C . GLN A 1 73 ? 0.002 2.431 1.231 1.00 95.25 73 GLN A C 1
ATOM 516 O O . GLN A 1 73 ? -0.335 3.288 2.047 1.00 95.25 73 GLN A O 1
ATOM 521 N N . TYR A 1 74 ? 1.129 2.513 0.518 1.00 90.62 74 TYR A N 1
ATOM 522 C CA . TYR A 1 74 ? 2.121 3.572 0.718 1.00 90.62 74 TYR A CA 1
ATOM 523 C C . TYR A 1 74 ? 2.736 4.083 -0.586 1.00 90.62 74 TYR A C 1
ATOM 525 O O . TYR A 1 74 ? 3.155 3.322 -1.455 1.00 90.62 74 TYR A O 1
ATOM 533 N N . TYR A 1 75 ? 2.858 5.405 -0.679 1.00 82.00 75 TYR A N 1
ATOM 534 C CA . TYR A 1 75 ? 3.572 6.088 -1.765 1.00 82.00 75 TYR A CA 1
ATOM 535 C C . TYR A 1 75 ? 5.091 5.867 -1.742 1.00 82.00 75 TYR A C 1
ATOM 537 O O . TYR A 1 75 ? 5.746 5.796 -2.778 1.00 82.00 75 TYR A O 1
ATOM 545 N N . LEU A 1 76 ? 5.674 5.838 -0.546 1.00 78.19 76 LEU A N 1
ATOM 546 C CA . LEU A 1 76 ? 7.110 5.699 -0.356 1.00 78.19 76 LEU A CA 1
ATOM 547 C C . LEU A 1 76 ? 7.362 4.697 0.764 1.00 78.19 76 LEU A C 1
ATOM 549 O O . LEU A 1 76 ? 6.754 4.774 1.834 1.00 78.19 76 LEU A O 1
ATOM 553 N N . MET A 1 77 ? 8.291 3.788 0.504 1.00 85.19 77 MET A N 1
ATOM 554 C CA . MET A 1 77 ? 8.794 2.842 1.482 1.00 85.19 77 MET A CA 1
ATOM 555 C C . MET A 1 77 ? 10.304 2.726 1.307 1.00 85.19 77 MET A C 1
ATOM 557 O O . MET A 1 77 ? 10.777 2.374 0.229 1.00 85.19 77 MET A O 1
ATOM 561 N N . ARG A 1 78 ? 11.060 3.053 2.354 1.00 78.88 78 ARG A N 1
ATOM 562 C CA . ARG A 1 78 ? 12.522 2.951 2.357 1.00 78.88 78 ARG A CA 1
ATOM 563 C C . ARG A 1 78 ? 12.966 1.623 2.959 1.00 78.88 78 ARG A C 1
ATOM 565 O O . ARG A 1 78 ? 12.344 1.131 3.890 1.00 78.88 78 ARG A O 1
ATOM 572 N N . ASP A 1 79 ? 14.075 1.066 2.480 1.00 80.88 79 ASP A N 1
ATOM 573 C CA . ASP A 1 79 ? 14.712 -0.078 3.144 1.00 80.88 79 ASP A CA 1
ATOM 574 C C . ASP A 1 79 ? 15.634 0.390 4.285 1.00 80.88 79 ASP A C 1
ATOM 576 O O . ASP A 1 79 ? 16.857 0.482 4.158 1.00 80.88 79 ASP A O 1
ATOM 580 N N . ASP A 1 80 ? 15.033 0.720 5.425 1.00 81.12 80 ASP A N 1
ATOM 581 C CA . ASP A 1 80 ? 15.725 1.193 6.624 1.00 81.12 80 ASP A CA 1
ATOM 582 C C . ASP A 1 80 ? 15.302 0.446 7.898 1.00 81.12 80 ASP A C 1
ATOM 584 O O . ASP A 1 80 ? 14.543 -0.525 7.851 1.00 81.12 80 ASP A O 1
ATOM 588 N N . ALA A 1 81 ? 15.883 0.810 9.045 1.00 83.62 81 ALA A N 1
ATOM 589 C CA . ALA A 1 81 ? 15.747 0.026 10.270 1.00 83.62 81 ALA A CA 1
ATOM 590 C C . ALA A 1 81 ? 14.296 -0.018 10.767 1.00 83.62 81 ALA A C 1
ATOM 592 O O . ALA A 1 81 ? 13.806 -1.098 11.113 1.00 83.62 81 ALA A O 1
ATOM 593 N N . SER A 1 82 ? 13.605 1.123 10.744 1.00 87.44 82 SER A N 1
ATOM 594 C CA . SER A 1 82 ? 12.204 1.243 11.151 1.00 87.44 82 SER A CA 1
ATOM 595 C C . SER A 1 82 ? 11.295 0.444 10.227 1.00 87.44 82 SER A C 1
ATOM 597 O O . SER A 1 82 ? 10.455 -0.326 10.695 1.00 87.44 82 SER A O 1
ATOM 599 N N . THR A 1 83 ? 11.499 0.558 8.911 1.00 88.75 83 THR A N 1
ATOM 600 C CA . THR A 1 83 ? 10.686 -0.173 7.935 1.00 88.75 83 THR A CA 1
ATOM 601 C C . THR A 1 83 ? 10.923 -1.675 8.036 1.00 88.75 83 THR A C 1
ATOM 603 O O . THR A 1 83 ? 9.965 -2.442 8.113 1.00 88.75 83 THR A O 1
ATOM 606 N N . ARG A 1 84 ? 12.180 -2.129 8.137 1.00 86.56 84 ARG A N 1
ATOM 607 C CA . ARG A 1 84 ? 12.495 -3.551 8.356 1.00 86.56 84 ARG A CA 1
ATOM 608 C C . ARG A 1 84 ? 11.936 -4.072 9.675 1.00 86.56 84 ARG A C 1
ATOM 610 O O . ARG A 1 84 ? 11.536 -5.232 9.746 1.00 86.56 84 ARG A O 1
ATOM 617 N N . ALA A 1 85 ? 11.918 -3.255 10.728 1.00 90.81 85 ALA A N 1
ATOM 618 C CA . ALA A 1 85 ? 11.290 -3.628 11.989 1.00 90.81 85 ALA A CA 1
ATOM 619 C C . ALA A 1 85 ? 9.788 -3.850 11.814 1.00 90.81 85 ALA A C 1
ATOM 621 O O . ALA A 1 85 ? 9.307 -4.929 12.148 1.00 90.81 85 ALA A O 1
ATOM 622 N N . LEU A 1 86 ? 9.079 -2.901 11.201 1.00 94.69 86 LEU A N 1
ATOM 623 C CA . LEU A 1 86 ? 7.654 -3.041 10.911 1.00 94.69 86 LEU A CA 1
ATOM 624 C C . LEU A 1 86 ? 7.361 -4.262 10.026 1.00 94.69 86 LEU A C 1
ATOM 626 O O . LEU A 1 86 ? 6.465 -5.047 10.329 1.00 94.69 86 LEU A O 1
ATOM 630 N N . LEU A 1 87 ? 8.147 -4.477 8.969 1.00 92.62 87 LEU A N 1
ATOM 631 C CA . LEU A 1 87 ? 7.966 -5.615 8.066 1.00 92.62 87 LEU A CA 1
ATOM 632 C C . LEU A 1 87 ? 8.171 -6.971 8.753 1.00 92.62 87 LEU A C 1
ATOM 634 O O . LEU A 1 87 ? 7.572 -7.951 8.317 1.00 92.62 87 LEU A O 1
ATOM 638 N N . ARG A 1 88 ? 8.947 -7.053 9.844 1.00 94.25 88 ARG A N 1
ATOM 639 C CA . ARG A 1 88 ? 9.019 -8.278 10.661 1.00 94.25 88 ARG A CA 1
ATOM 640 C C . ARG A 1 88 ? 7.684 -8.591 11.336 1.00 94.25 88 ARG A C 1
ATOM 642 O O . ARG A 1 88 ? 7.293 -9.754 11.345 1.00 94.25 88 ARG A O 1
ATOM 649 N N . HIS A 1 89 ? 6.968 -7.583 11.833 1.00 97.56 89 HIS A N 1
ATOM 650 C CA . HIS A 1 89 ? 5.625 -7.764 12.399 1.00 97.56 89 HIS A CA 1
ATOM 651 C C . HIS A 1 89 ? 4.609 -8.152 11.317 1.00 97.56 89 HIS A C 1
ATOM 653 O O . HIS A 1 89 ? 3.845 -9.099 11.491 1.00 97.56 89 HIS A O 1
ATOM 659 N N . VAL A 1 90 ? 4.666 -7.499 10.150 1.00 97.19 90 VAL A N 1
ATOM 660 C CA . VAL A 1 90 ? 3.841 -7.849 8.976 1.00 97.19 90 VAL A CA 1
ATOM 661 C C . VAL A 1 90 ? 4.094 -9.293 8.531 1.00 97.19 90 VAL A C 1
ATOM 663 O O . VAL A 1 90 ? 3.157 -10.051 8.285 1.00 97.19 90 VAL A O 1
ATOM 666 N N . HIS A 1 91 ? 5.360 -9.705 8.465 1.00 95.44 91 HIS A N 1
ATOM 667 C CA . HIS A 1 91 ? 5.725 -11.080 8.145 1.00 95.44 91 HIS A CA 1
ATOM 668 C C . HIS A 1 91 ? 5.231 -12.060 9.218 1.00 95.44 91 HIS A C 1
ATOM 670 O O . HIS A 1 91 ? 4.688 -13.109 8.879 1.00 95.44 91 HIS A O 1
ATOM 676 N N . GLY A 1 92 ? 5.346 -11.703 10.501 1.00 97.56 92 GLY A N 1
ATOM 677 C CA . GLY A 1 92 ? 4.785 -12.475 11.610 1.00 97.56 92 GLY A CA 1
ATOM 678 C C . GLY A 1 92 ? 3.267 -12.651 11.501 1.00 97.56 92 GLY A C 1
ATOM 679 O O . GLY A 1 92 ? 2.764 -13.744 11.740 1.00 97.56 92 GLY A O 1
ATOM 680 N N . ALA A 1 93 ? 2.531 -11.624 11.066 1.00 98.19 93 ALA A N 1
ATOM 681 C CA . ALA A 1 93 ? 1.102 -11.739 10.775 1.00 98.19 93 ALA A CA 1
ATOM 682 C C . ALA A 1 93 ? 0.827 -12.768 9.676 1.00 98.19 93 ALA A C 1
ATOM 684 O O . ALA A 1 93 ? 0.009 -13.674 9.851 1.00 98.19 93 ALA A O 1
ATOM 685 N N . ALA A 1 94 ? 1.572 -12.688 8.575 1.00 97.06 94 ALA A N 1
ATOM 686 C CA . ALA A 1 94 ? 1.439 -13.630 7.475 1.00 97.06 94 ALA A CA 1
ATOM 687 C C . ALA A 1 94 ? 1.709 -15.081 7.917 1.00 97.06 94 ALA A C 1
ATOM 689 O O . ALA A 1 94 ? 0.958 -15.981 7.529 1.00 97.06 94 ALA A O 1
ATOM 690 N N . GLN A 1 95 ? 2.713 -15.299 8.778 1.00 97.50 95 GLN A N 1
ATOM 691 C CA . GLN A 1 95 ? 3.026 -16.607 9.372 1.00 97.50 95 GLN A CA 1
ATOM 692 C C . GLN A 1 95 ? 1.870 -17.170 10.210 1.00 97.50 95 GLN A C 1
ATOM 694 O O . GLN A 1 95 ? 1.668 -18.382 10.234 1.00 97.50 95 GLN A O 1
ATOM 699 N N . ARG A 1 96 ? 1.080 -16.308 10.866 1.00 97.50 96 ARG A N 1
ATOM 700 C CA . ARG A 1 96 ? -0.127 -16.711 11.612 1.00 97.50 96 ARG A CA 1
ATOM 701 C C . ARG A 1 96 ? -1.327 -17.033 10.712 1.00 97.50 96 ARG A C 1
ATOM 703 O O . ARG A 1 96 ? -2.360 -17.450 11.222 1.00 97.50 96 ARG A O 1
ATOM 710 N N . GLY A 1 97 ? -1.206 -16.858 9.394 1.00 97.50 97 GLY A N 1
ATOM 711 C CA . GLY A 1 97 ? -2.287 -17.104 8.436 1.00 97.50 97 GLY A CA 1
ATOM 712 C C . GLY A 1 97 ? -3.030 -15.850 7.970 1.00 97.50 97 GLY A C 1
ATOM 713 O O . GLY A 1 97 ? -3.973 -15.970 7.193 1.00 97.50 97 GLY A O 1
ATOM 714 N N . VAL A 1 98 ? -2.619 -14.655 8.410 1.00 98.44 98 VAL A N 1
ATOM 715 C CA . VAL A 1 98 ? -3.238 -13.387 7.994 1.00 98.44 98 VAL A CA 1
ATOM 716 C C . VAL A 1 98 ? -2.952 -13.139 6.514 1.00 98.44 98 VAL A C 1
ATOM 718 O O . VAL A 1 98 ? -1.798 -13.200 6.089 1.00 98.44 98 VAL A O 1
ATOM 721 N N . ARG A 1 99 ? -3.983 -12.813 5.726 1.00 97.94 99 ARG A N 1
ATOM 722 C CA . ARG A 1 99 ? -3.818 -12.371 4.335 1.00 97.94 99 ARG A CA 1
ATOM 723 C C . ARG A 1 99 ? -3.285 -10.943 4.315 1.00 97.94 99 ARG A C 1
ATOM 725 O O . ARG A 1 99 ? -3.968 -10.031 4.774 1.00 97.94 99 ARG A O 1
ATOM 732 N N . VAL A 1 100 ? -2.109 -10.743 3.735 1.00 98.19 100 VAL A N 1
ATOM 733 C CA . VAL A 1 100 ? -1.453 -9.440 3.646 1.00 98.19 100 VAL A CA 1
ATOM 734 C C . VAL A 1 100 ? -1.464 -8.937 2.205 1.00 98.19 100 VAL A C 1
ATOM 736 O O . VAL A 1 100 ? -0.972 -9.621 1.307 1.00 98.19 100 VAL A O 1
ATOM 739 N N . ARG A 1 101 ? -1.977 -7.723 1.985 1.00 97.56 101 ARG A N 1
ATOM 740 C CA . ARG A 1 101 ? -1.938 -7.031 0.688 1.00 97.56 101 ARG A CA 1
ATOM 741 C C . ARG A 1 101 ? -1.099 -5.767 0.808 1.00 97.56 101 ARG A C 1
ATOM 743 O O . ARG A 1 101 ? -1.410 -4.890 1.607 1.00 97.56 101 ARG A O 1
ATOM 750 N N . VAL A 1 102 ? -0.043 -5.656 0.010 1.00 95.38 102 VAL A N 1
ATOM 751 C CA . VAL A 1 102 ? 0.875 -4.510 0.020 1.00 95.38 102 VAL A CA 1
ATOM 752 C C . VAL A 1 102 ? 0.811 -3.794 -1.324 1.00 95.38 102 VAL A C 1
ATOM 754 O O . VAL A 1 102 ? 1.171 -4.355 -2.354 1.00 95.38 102 VAL A O 1
ATOM 757 N N . LEU A 1 103 ? 0.351 -2.548 -1.331 1.00 93.31 103 LEU A N 1
ATOM 758 C CA . LEU A 1 103 ? 0.267 -1.705 -2.517 1.00 93.31 103 LEU A CA 1
ATOM 759 C C . LEU A 1 103 ? 1.266 -0.550 -2.416 1.00 93.31 103 LEU A C 1
ATOM 761 O O . LEU A 1 103 ? 1.114 0.336 -1.573 1.00 93.31 103 LEU A O 1
ATOM 765 N N . LEU A 1 104 ? 2.260 -0.539 -3.303 1.00 90.25 104 LEU A N 1
ATOM 766 C CA . LEU A 1 104 ? 3.310 0.484 -3.328 1.00 90.25 104 LEU A CA 1
ATOM 767 C C . LEU A 1 104 ? 3.298 1.280 -4.623 1.00 90.25 104 LEU A C 1
ATOM 769 O O . LEU A 1 104 ? 3.013 0.745 -5.687 1.00 90.25 104 LEU A O 1
ATOM 773 N N . ASP A 1 105 ? 3.640 2.558 -4.549 1.00 82.81 105 ASP A N 1
ATOM 774 C CA . ASP A 1 105 ? 3.839 3.392 -5.731 1.00 82.81 105 ASP A CA 1
ATOM 775 C C . ASP A 1 105 ? 5.249 3.165 -6.325 1.00 82.81 105 ASP A C 1
ATOM 777 O O . ASP A 1 105 ? 6.265 3.324 -5.652 1.00 82.81 105 ASP A O 1
ATOM 781 N N . ASP A 1 106 ? 5.323 2.781 -7.603 1.00 70.25 106 ASP A N 1
ATOM 782 C CA . ASP A 1 106 ? 6.562 2.301 -8.254 1.00 70.25 106 ASP A CA 1
ATOM 783 C C . ASP A 1 106 ? 7.689 3.349 -8.406 1.00 70.25 106 ASP A C 1
ATOM 785 O O . ASP A 1 106 ? 8.844 2.997 -8.642 1.00 70.25 106 ASP A O 1
ATOM 789 N N . LEU A 1 107 ? 7.390 4.648 -8.284 1.00 60.78 107 LEU A N 1
ATOM 790 C CA . LEU A 1 107 ? 8.358 5.726 -8.528 1.00 60.78 107 LEU A CA 1
ATOM 791 C C . LEU A 1 107 ? 9.544 5.666 -7.556 1.00 60.78 107 LEU A C 1
ATOM 793 O O . LEU A 1 107 ? 10.651 6.082 -7.906 1.00 60.78 107 LEU A O 1
ATOM 797 N N . ASN A 1 108 ? 9.313 5.125 -6.357 1.00 57.31 108 ASN A N 1
ATOM 798 C CA . ASN A 1 108 ? 10.272 5.150 -5.262 1.00 57.31 108 ASN A CA 1
ATOM 799 C C . ASN A 1 108 ? 10.677 3.760 -4.747 1.00 57.31 108 ASN A C 1
ATOM 801 O O . ASN A 1 108 ? 11.191 3.666 -3.636 1.00 57.31 108 ASN A O 1
ATOM 805 N N . THR A 1 109 ? 10.468 2.686 -5.517 1.00 56.38 109 THR A N 1
ATOM 806 C CA . THR A 1 109 ? 10.919 1.337 -5.110 1.00 56.38 109 THR A CA 1
ATOM 807 C C . THR A 1 109 ? 12.364 1.033 -5.501 1.00 56.38 109 THR A C 1
ATOM 809 O O . THR A 1 109 ? 12.913 0.024 -5.067 1.00 56.38 109 THR A O 1
ATOM 812 N N . ALA A 1 110 ? 13.004 1.905 -6.292 1.00 55.09 110 ALA A N 1
ATOM 813 C CA . ALA A 1 110 ? 14.384 1.723 -6.731 1.00 55.09 110 ALA A CA 1
ATOM 814 C C . ALA A 1 110 ? 15.326 1.522 -5.526 1.00 55.09 110 ALA A C 1
ATOM 816 O O . ALA A 1 110 ? 15.442 2.396 -4.667 1.00 55.09 110 ALA A O 1
ATOM 817 N N . GLY A 1 111 ? 15.986 0.361 -5.470 1.00 51.91 111 GLY A N 1
ATOM 818 C CA . GLY A 1 111 ? 16.892 -0.023 -4.380 1.00 51.91 111 GLY A CA 1
ATOM 819 C C . GLY A 1 111 ? 16.239 -0.762 -3.203 1.00 51.91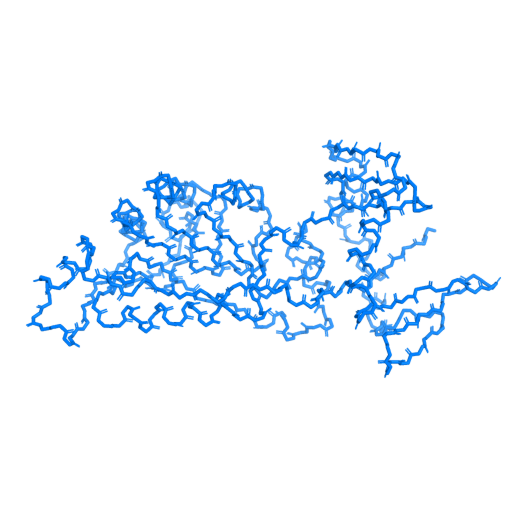 111 GLY A C 1
ATOM 820 O O . GLY A 1 111 ? 16.963 -1.229 -2.332 1.00 51.91 111 GLY A O 1
ATOM 821 N N . ALA A 1 112 ? 14.910 -0.915 -3.180 1.00 55.72 112 ALA A N 1
ATOM 822 C CA . ALA A 1 112 ? 14.181 -1.738 -2.204 1.00 55.72 112 ALA A CA 1
ATOM 823 C C . ALA A 1 112 ? 13.645 -3.054 -2.810 1.00 55.72 112 ALA A C 1
ATOM 825 O O . ALA A 1 112 ? 12.997 -3.839 -2.114 1.00 55.72 112 ALA A O 1
ATOM 826 N N . ASP A 1 113 ? 13.911 -3.302 -4.097 1.00 61.66 113 ASP A N 1
ATOM 827 C CA . ASP A 1 113 ? 13.309 -4.391 -4.871 1.00 61.66 113 ASP A CA 1
ATOM 828 C C . ASP A 1 113 ? 13.601 -5.776 -4.256 1.00 61.66 113 ASP A C 1
ATOM 830 O O . ASP A 1 113 ? 12.679 -6.570 -4.099 1.00 61.66 113 ASP A O 1
ATOM 834 N N . ASP A 1 114 ? 14.822 -6.051 -3.783 1.00 62.34 114 ASP A N 1
ATOM 835 C CA . ASP A 1 114 ? 15.175 -7.362 -3.207 1.00 62.34 114 ASP A CA 1
ATOM 836 C C . ASP A 1 114 ? 14.425 -7.679 -1.901 1.00 62.34 114 ASP A C 1
ATOM 838 O O . ASP A 1 114 ? 13.954 -8.804 -1.699 1.00 62.34 114 ASP A O 1
ATOM 842 N N . ALA A 1 115 ? 14.275 -6.691 -1.012 1.00 64.94 115 ALA A N 1
ATOM 843 C CA . ALA A 1 115 ? 13.537 -6.849 0.242 1.00 64.94 115 ALA A CA 1
ATOM 844 C C . ALA A 1 115 ? 12.033 -7.040 -0.018 1.00 64.94 115 ALA A C 1
ATOM 846 O O . ALA A 1 115 ? 11.394 -7.894 0.605 1.00 64.94 115 ALA A O 1
ATOM 847 N N . LEU A 1 116 ? 11.484 -6.292 -0.980 1.00 68.94 116 LEU A N 1
ATOM 848 C CA . LEU A 1 116 ? 10.095 -6.414 -1.422 1.00 68.94 116 LEU A CA 1
ATOM 849 C C . LEU A 1 116 ? 9.825 -7.774 -2.074 1.00 68.94 116 LEU A C 1
ATOM 851 O O . LEU A 1 116 ? 8.865 -8.451 -1.706 1.00 68.94 116 LEU A O 1
ATOM 855 N N . ILE A 1 117 ? 10.705 -8.222 -2.973 1.00 68.38 117 ILE A N 1
ATOM 856 C CA . ILE A 1 117 ? 10.642 -9.549 -3.597 1.00 68.38 117 ILE A CA 1
ATOM 857 C C . ILE A 1 117 ? 10.703 -10.638 -2.522 1.00 68.38 117 ILE A C 1
ATOM 859 O O . ILE A 1 117 ? 9.901 -11.573 -2.550 1.00 68.38 117 ILE A O 1
ATOM 863 N N . CYS A 1 118 ? 11.609 -10.519 -1.548 1.00 70.31 118 CYS A N 1
ATOM 864 C CA . CYS A 1 118 ? 11.731 -11.481 -0.454 1.00 70.31 118 CYS A CA 1
ATOM 865 C C . CYS A 1 118 ? 10.426 -11.607 0.345 1.00 70.31 118 CYS A C 1
ATOM 867 O O . CYS A 1 118 ? 9.985 -12.723 0.624 1.00 70.31 118 CYS A O 1
ATOM 869 N N . LEU A 1 119 ? 9.766 -10.482 0.640 1.00 73.56 119 LEU A N 1
ATOM 870 C CA . LEU A 1 119 ? 8.492 -10.468 1.356 1.00 73.56 119 LEU A CA 1
ATOM 871 C C . LEU A 1 119 ? 7.402 -11.250 0.600 1.00 73.56 119 LEU A C 1
ATOM 873 O O . LEU A 1 119 ? 6.670 -12.029 1.209 1.00 73.56 119 LEU A O 1
ATOM 877 N N . THR A 1 120 ? 7.354 -11.125 -0.731 1.00 75.94 120 THR A N 1
ATOM 878 C CA . THR A 1 120 ? 6.380 -11.842 -1.580 1.00 75.94 120 THR A CA 1
ATOM 879 C C . THR A 1 120 ? 6.617 -13.347 -1.712 1.00 75.94 120 THR A C 1
ATOM 881 O O . THR A 1 120 ? 5.801 -14.043 -2.311 1.00 75.94 120 THR A O 1
ATOM 884 N N . ARG A 1 121 ? 7.710 -13.890 -1.157 1.00 79.12 121 ARG A N 1
ATOM 885 C CA . ARG A 1 121 ? 7.919 -15.349 -1.114 1.00 79.12 121 ARG A CA 1
ATOM 886 C C . ARG A 1 121 ? 6.967 -16.044 -0.144 1.00 79.12 121 ARG A C 1
ATOM 888 O O . ARG A 1 121 ? 6.794 -17.258 -0.231 1.00 79.12 121 ARG A O 1
ATOM 895 N N . HIS A 1 122 ? 6.386 -15.306 0.800 1.00 86.25 122 HIS A N 1
ATOM 896 C CA . HIS A 1 122 ? 5.414 -15.860 1.728 1.00 86.25 122 HIS A CA 1
ATOM 897 C C . HIS A 1 122 ? 4.043 -15.997 1.035 1.00 86.25 122 HIS A C 1
ATOM 899 O O . HIS A 1 122 ? 3.548 -15.006 0.504 1.00 86.25 122 HIS A O 1
ATOM 905 N N . PRO A 1 123 ? 3.376 -17.168 1.079 1.00 90.06 123 PRO A N 1
ATOM 906 C CA . PRO A 1 123 ? 2.151 -17.421 0.305 1.00 90.06 123 PRO A CA 1
ATOM 907 C C . PRO A 1 123 ? 0.968 -16.520 0.687 1.00 90.06 123 PRO A C 1
ATOM 909 O O . PRO A 1 123 ? 0.079 -16.299 -0.126 1.00 90.06 123 PRO A O 1
ATOM 912 N N . ASN A 1 124 ? 0.965 -15.987 1.911 1.00 95.06 124 ASN A N 1
ATOM 913 C CA . ASN A 1 124 ? -0.067 -15.058 2.383 1.00 95.06 124 ASN A CA 1
ATOM 914 C C . ASN A 1 124 ? 0.258 -13.575 2.136 1.00 95.06 124 ASN A C 1
ATOM 916 O O . ASN A 1 124 ? -0.507 -12.734 2.596 1.00 95.06 124 ASN A O 1
ATOM 920 N N . ILE A 1 125 ? 1.380 -13.235 1.487 1.00 94.12 125 ILE A N 1
ATOM 921 C CA . ILE A 1 125 ? 1.736 -11.840 1.196 1.00 94.12 125 ILE A CA 1
ATOM 922 C C . ILE A 1 125 ? 1.703 -11.600 -0.308 1.00 94.12 125 ILE A C 1
ATOM 924 O O . ILE A 1 125 ? 2.550 -12.097 -1.049 1.00 94.12 125 ILE A O 1
ATOM 928 N N . GLU A 1 126 ? 0.769 -10.762 -0.744 1.00 92.31 126 GLU A N 1
ATOM 929 C CA . GLU A 1 126 ? 0.725 -10.265 -2.111 1.00 92.31 126 GLU A CA 1
ATOM 930 C C . GLU A 1 126 ? 1.205 -8.816 -2.165 1.00 92.31 126 GLU A C 1
ATOM 932 O O . GLU A 1 126 ? 0.779 -7.976 -1.369 1.00 92.31 126 GLU A O 1
ATOM 937 N N . LEU A 1 127 ? 2.071 -8.510 -3.133 1.00 90.12 127 LEU A N 1
ATOM 938 C CA . LEU A 1 127 ? 2.516 -7.149 -3.405 1.00 90.12 127 LEU A CA 1
ATOM 939 C C . LEU A 1 127 ? 2.125 -6.729 -4.816 1.00 90.12 127 LEU A C 1
ATOM 941 O O . LEU A 1 127 ? 2.463 -7.402 -5.794 1.00 90.12 127 LEU A O 1
ATOM 945 N N . ARG A 1 128 ? 1.478 -5.567 -4.915 1.00 89.62 128 ARG A N 1
ATOM 946 C CA . ARG A 1 128 ? 1.205 -4.888 -6.180 1.00 89.62 128 ARG A CA 1
ATOM 947 C C . ARG A 1 128 ? 1.908 -3.534 -6.232 1.00 89.62 128 ARG A C 1
ATOM 949 O O . ARG A 1 128 ? 1.983 -2.808 -5.242 1.00 89.62 128 ARG A O 1
ATOM 956 N N . LEU A 1 129 ? 2.393 -3.185 -7.416 1.00 87.25 129 LEU A N 1
ATOM 957 C CA . LEU A 1 129 ? 2.930 -1.874 -7.743 1.00 87.25 129 LEU A CA 1
ATOM 958 C C . LEU A 1 129 ? 1.864 -1.048 -8.455 1.00 87.25 129 LEU A C 1
ATOM 960 O O . LEU A 1 129 ? 1.292 -1.481 -9.454 1.00 87.25 129 LEU A O 1
ATOM 964 N N . TYR A 1 130 ? 1.594 0.146 -7.944 1.00 86.00 130 TYR A N 1
ATOM 965 C CA . TYR A 1 130 ? 0.675 1.095 -8.541 1.00 86.00 130 TYR A CA 1
ATOM 966 C C . TYR A 1 130 ? 1.377 1.947 -9.598 1.00 86.00 130 TYR A C 1
ATOM 968 O O . TYR A 1 130 ? 2.439 2.534 -9.369 1.00 86.00 130 TYR A O 1
ATOM 976 N N . ASN A 1 131 ? 0.727 2.017 -10.755 1.00 81.25 131 ASN A N 1
ATOM 977 C CA . ASN A 1 131 ? 1.111 2.745 -11.950 1.00 81.25 131 ASN A CA 1
ATOM 978 C C . ASN A 1 131 ? 2.612 2.610 -12.282 1.00 81.25 131 ASN A C 1
ATOM 980 O O . ASN A 1 131 ? 3.330 3.621 -12.280 1.00 81.25 131 ASN A O 1
ATOM 984 N N . PRO A 1 132 ? 3.110 1.376 -12.513 1.00 76.00 132 PRO A N 1
ATOM 985 C CA . PRO A 1 132 ? 4.533 1.157 -12.693 1.00 76.00 132 PRO A CA 1
ATOM 986 C C . PRO A 1 132 ? 5.076 1.786 -13.972 1.00 76.00 132 PRO A C 1
ATOM 988 O O . PRO A 1 132 ? 4.343 2.061 -14.924 1.00 76.00 132 PRO A O 1
ATOM 991 N N . PHE A 1 133 ? 6.379 2.022 -13.979 1.00 67.88 133 PHE A N 1
ATOM 992 C CA . PHE A 1 133 ? 7.134 2.461 -15.136 1.00 67.88 133 PHE A CA 1
ATOM 993 C C . PHE A 1 133 ? 7.495 1.246 -16.006 1.00 67.88 133 PHE A C 1
ATOM 995 O O . PHE A 1 133 ? 7.844 0.184 -15.474 1.00 67.88 133 PHE A O 1
ATOM 1002 N N . PRO A 1 134 ? 7.419 1.382 -17.341 1.00 60.31 134 PRO A N 1
ATOM 1003 C CA . PRO A 1 134 ? 7.664 0.284 -18.272 1.00 60.31 134 PRO A CA 1
ATOM 1004 C C . PRO A 1 134 ? 9.145 -0.107 -18.383 1.00 60.31 134 PRO A C 1
ATOM 1006 O O . PRO A 1 134 ? 9.447 -1.234 -18.759 1.00 60.31 134 PRO A O 1
ATOM 1009 N N . ALA A 1 135 ? 10.073 0.799 -18.060 1.00 58.47 135 ALA A N 1
ATOM 1010 C CA . ALA A 1 135 ? 11.512 0.544 -18.085 1.00 58.47 135 ALA A CA 1
ATOM 1011 C C . ALA A 1 135 ? 12.276 1.473 -17.131 1.00 58.47 135 ALA A C 1
ATOM 1013 O O . ALA A 1 135 ? 11.705 2.363 -16.499 1.00 58.47 135 ALA A O 1
ATOM 1014 N N . GLY A 1 136 ? 13.592 1.258 -17.041 1.00 55.06 136 GLY A N 1
ATOM 1015 C CA . GLY A 1 136 ? 14.502 2.134 -16.303 1.00 55.06 136 GLY A CA 1
ATOM 1016 C C . GLY A 1 136 ? 14.448 1.948 -14.788 1.00 55.06 136 GLY A C 1
ATOM 1017 O O . GLY A 1 136 ? 14.711 2.903 -14.064 1.00 55.06 136 GLY A O 1
ATOM 1018 N N . ARG A 1 137 ? 14.123 0.744 -14.295 1.00 60.41 137 ARG A N 1
ATOM 1019 C CA . ARG A 1 137 ? 13.911 0.471 -12.861 1.00 60.41 137 ARG A CA 1
ATOM 1020 C C . ARG A 1 137 ? 15.124 0.725 -11.961 1.00 60.41 137 ARG A C 1
ATOM 1022 O O . ARG A 1 137 ? 14.927 0.937 -10.767 1.00 60.41 137 ARG A O 1
ATOM 1029 N N . GLY A 1 138 ? 16.332 0.767 -12.530 1.00 54.38 138 GLY A N 1
ATOM 1030 C CA . GLY A 1 138 ? 17.583 0.965 -11.792 1.00 54.38 138 GLY A CA 1
ATOM 1031 C C . GLY A 1 138 ? 17.723 2.323 -11.091 1.00 54.38 138 GLY A C 1
ATOM 1032 O O . GLY A 1 138 ? 18.491 2.428 -10.144 1.00 54.38 138 GLY A O 1
ATOM 1033 N N . SER A 1 139 ? 16.978 3.360 -11.500 1.00 57.50 139 SER A N 1
ATOM 1034 C CA . SER A 1 139 ? 16.948 4.655 -10.800 1.00 57.50 139 SER A CA 1
ATOM 1035 C C . SER A 1 139 ? 15.658 5.439 -11.068 1.00 57.50 139 SER A C 1
ATOM 1037 O O . SER A 1 139 ? 15.007 5.263 -12.098 1.00 57.50 139 SER A O 1
ATOM 1039 N N . THR A 1 140 ? 15.291 6.364 -10.175 1.00 56.41 140 THR A N 1
ATOM 1040 C CA . THR A 1 140 ? 14.134 7.258 -10.379 1.00 56.41 140 THR A CA 1
ATOM 1041 C C . THR A 1 140 ? 14.298 8.133 -11.626 1.00 56.41 140 THR A C 1
ATOM 1043 O O . THR A 1 140 ? 13.338 8.339 -12.367 1.00 56.41 140 THR A O 1
ATOM 1046 N N . LEU A 1 141 ? 15.520 8.597 -11.912 1.00 56.38 141 LEU A N 1
ATOM 1047 C CA . LEU A 1 141 ? 15.807 9.398 -13.104 1.00 56.38 141 LEU A CA 1
ATOM 1048 C C . LEU A 1 141 ? 15.554 8.597 -14.386 1.00 56.38 141 LEU A C 1
ATOM 1050 O O . LEU A 1 141 ? 14.882 9.082 -15.294 1.00 56.38 141 LEU A O 1
ATOM 1054 N N . THR A 1 142 ? 16.033 7.353 -14.449 1.00 59.31 142 THR A N 1
ATOM 1055 C CA . THR A 1 142 ? 15.826 6.484 -15.615 1.00 59.31 142 THR A CA 1
ATOM 1056 C C . THR A 1 142 ? 14.356 6.109 -15.804 1.00 59.31 142 THR A C 1
ATOM 1058 O O . THR A 1 142 ? 13.908 6.057 -16.946 1.00 59.31 142 THR A O 1
ATOM 1061 N N . ARG A 1 143 ? 13.575 5.943 -14.723 1.00 64.06 143 ARG A N 1
ATOM 1062 C CA . ARG A 1 143 ? 12.110 5.748 -14.795 1.00 64.06 143 ARG A CA 1
ATOM 1063 C C . ARG A 1 143 ? 11.404 6.946 -15.435 1.00 64.06 143 ARG A C 1
ATOM 1065 O O . ARG A 1 143 ? 10.600 6.775 -16.351 1.00 64.06 143 ARG A O 1
ATOM 1072 N N . VAL A 1 144 ? 11.737 8.160 -14.990 1.00 58.72 144 VAL A N 1
ATOM 1073 C CA . VAL A 1 144 ? 11.150 9.405 -15.516 1.00 58.72 144 VAL A CA 1
ATOM 1074 C C . VAL A 1 144 ? 11.550 9.628 -16.975 1.00 58.72 144 VAL A C 1
ATOM 1076 O O . VAL A 1 144 ? 10.690 9.916 -17.805 1.00 58.72 144 VAL A O 1
ATOM 1079 N N . LEU A 1 145 ? 12.828 9.432 -17.315 1.00 58.94 145 LEU A N 1
ATOM 1080 C CA . LEU A 1 145 ? 13.315 9.560 -18.692 1.00 58.94 145 LEU A CA 1
ATOM 1081 C C . LEU A 1 145 ? 12.656 8.538 -19.629 1.00 58.94 145 LEU A C 1
ATOM 1083 O O . LEU A 1 145 ? 12.223 8.906 -20.721 1.00 58.94 145 LEU A O 1
ATOM 1087 N N . ALA A 1 146 ? 12.500 7.287 -19.185 1.00 58.34 146 ALA A N 1
ATOM 1088 C CA . ALA A 1 146 ? 11.822 6.238 -19.947 1.00 58.34 146 ALA A CA 1
ATOM 1089 C C . ALA A 1 146 ? 10.314 6.494 -20.136 1.00 58.34 146 ALA A C 1
ATOM 1091 O O . ALA A 1 146 ? 9.694 5.869 -20.990 1.00 58.34 146 ALA A O 1
ATOM 1092 N N . SER A 1 147 ? 9.710 7.406 -19.364 1.00 56.91 147 SER A N 1
ATOM 1093 C CA . SER A 1 147 ? 8.277 7.743 -19.430 1.00 56.91 147 SER A CA 1
ATOM 1094 C C . SER A 1 147 ? 7.992 9.197 -19.788 1.00 56.91 147 SER A C 1
ATOM 1096 O O . SER A 1 147 ? 6.876 9.674 -19.603 1.00 56.91 147 SER A O 1
ATOM 1098 N N . ILE A 1 148 ? 8.959 9.903 -20.379 1.00 59.56 148 ILE A N 1
ATOM 1099 C CA . ILE A 1 148 ? 8.791 11.308 -20.776 1.00 59.56 148 ILE A CA 1
ATOM 1100 C C . ILE A 1 148 ? 7.679 11.517 -21.823 1.00 59.56 148 ILE A C 1
ATOM 1102 O O . ILE A 1 148 ? 7.145 12.616 -21.946 1.00 59.56 148 ILE A O 1
ATOM 1106 N N . ARG A 1 149 ? 7.304 10.463 -22.565 1.00 51.00 149 ARG A N 1
ATOM 1107 C CA . ARG A 1 149 ? 6.174 10.472 -23.515 1.00 51.00 149 ARG A CA 1
ATOM 1108 C C . ARG A 1 149 ? 4.820 10.157 -22.866 1.00 51.00 149 ARG A C 1
ATOM 1110 O O . ARG A 1 149 ? 3.792 10.451 -23.463 1.00 51.00 149 ARG A O 1
ATOM 1117 N N . ASP A 1 150 ? 4.807 9.625 -21.643 1.00 59.78 150 ASP A N 1
ATOM 1118 C CA . ASP A 1 150 ? 3.605 9.347 -20.845 1.00 59.78 150 ASP A CA 1
ATOM 1119 C C . ASP A 1 150 ? 3.611 10.226 -19.580 1.00 59.78 150 ASP A C 1
ATOM 1121 O O . ASP A 1 150 ? 3.674 9.767 -18.438 1.00 59.78 150 ASP A O 1
ATOM 1125 N N . LEU A 1 151 ? 3.555 11.547 -19.790 1.00 58.06 151 LEU A N 1
ATOM 1126 C CA . LEU A 1 151 ? 3.542 12.543 -18.707 1.00 58.06 151 LEU A CA 1
ATOM 1127 C C . LEU A 1 151 ? 2.357 12.355 -17.742 1.00 58.06 151 LEU A C 1
ATOM 1129 O O . LEU A 1 151 ? 2.415 12.783 -16.589 1.00 58.06 1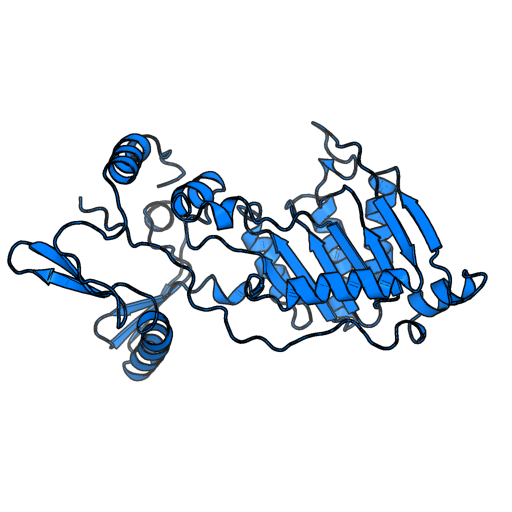51 LEU A O 1
ATOM 1133 N N . ARG A 1 152 ? 1.281 11.693 -18.191 1.00 58.91 152 ARG A N 1
ATOM 1134 C CA . ARG A 1 152 ? 0.158 11.306 -17.330 1.00 58.91 152 ARG A CA 1
ATOM 1135 C C . ARG A 1 152 ? 0.579 10.258 -16.304 1.00 58.91 152 ARG A C 1
ATOM 1137 O O . ARG A 1 152 ? 0.249 10.429 -15.136 1.00 58.91 152 ARG A O 1
ATOM 1144 N N . ARG A 1 153 ? 1.346 9.234 -16.691 1.00 65.12 153 ARG A N 1
ATOM 1145 C CA . ARG A 1 153 ? 1.883 8.214 -15.769 1.00 65.12 153 ARG A CA 1
ATOM 1146 C C . ARG A 1 153 ? 2.847 8.782 -14.734 1.00 65.12 153 ARG A C 1
ATOM 1148 O O . ARG A 1 153 ? 2.833 8.352 -13.580 1.00 65.12 153 ARG A O 1
ATOM 1155 N N . VAL A 1 154 ? 3.632 9.782 -15.129 1.00 60.72 154 VAL A N 1
ATOM 1156 C CA . VAL A 1 154 ? 4.513 10.515 -14.208 1.00 60.72 154 VAL A CA 1
ATOM 1157 C C . VAL A 1 154 ? 3.694 11.280 -13.162 1.00 60.72 154 VAL A C 1
ATOM 1159 O O . VAL A 1 154 ? 4.021 11.235 -11.981 1.00 60.72 154 VAL A O 1
ATOM 1162 N N . ASN A 1 155 ? 2.600 11.928 -13.570 1.00 60.47 155 ASN A N 1
ATOM 1163 C CA . ASN A 1 155 ? 1.790 12.762 -12.676 1.00 60.47 155 ASN A CA 1
ATOM 1164 C C . ASN A 1 155 ? 0.729 11.988 -11.871 1.00 60.47 155 ASN A C 1
ATOM 1166 O O . ASN A 1 155 ? 0.311 12.445 -10.809 1.00 60.47 155 ASN A O 1
ATOM 1170 N N . GLN A 1 156 ? 0.273 10.825 -12.343 1.00 70.12 156 GLN A N 1
ATOM 1171 C CA . GLN A 1 156 ? -0.748 10.021 -11.668 1.00 70.12 156 GLN A CA 1
ATOM 1172 C C . GLN A 1 156 ? -0.108 9.068 -10.652 1.00 70.12 156 GLN A C 1
ATOM 1174 O O . GLN A 1 156 ? 0.090 7.882 -10.925 1.00 70.12 156 GLN A O 1
ATOM 1179 N N . ARG A 1 157 ? 0.220 9.594 -9.471 1.00 73.69 157 ARG A N 1
ATOM 1180 C CA . ARG A 1 157 ? 0.827 8.824 -8.376 1.00 73.69 157 ARG A CA 1
ATOM 1181 C C . ARG A 1 157 ? -0.160 8.556 -7.247 1.00 73.69 157 ARG A C 1
ATOM 1183 O O . ARG A 1 157 ? -1.031 9.377 -6.955 1.00 73.69 157 ARG A O 1
ATOM 1190 N N . MET A 1 158 ? -0.017 7.405 -6.599 1.00 83.00 158 MET A N 1
ATOM 1191 C CA . MET A 1 158 ? -0.792 7.059 -5.409 1.00 83.00 158 MET A CA 1
ATOM 1192 C C . MET A 1 158 ? -0.092 7.650 -4.186 1.00 83.00 158 MET A C 1
ATOM 1194 O O . MET A 1 158 ? 0.906 7.124 -3.716 1.00 83.00 158 MET A O 1
ATOM 1198 N N . HIS A 1 159 ? -0.608 8.772 -3.677 1.00 84.19 159 HIS A N 1
ATOM 1199 C CA . HIS A 1 159 ? -0.052 9.467 -2.509 1.00 84.19 159 HIS A CA 1
ATOM 1200 C C . HIS A 1 159 ? -0.683 9.044 -1.178 1.00 84.19 159 HIS A C 1
ATOM 1202 O O . HIS A 1 159 ? -0.478 9.701 -0.157 1.00 84.19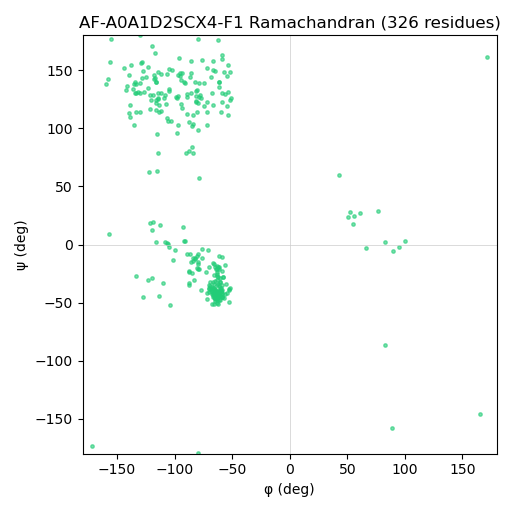 159 HIS A O 1
ATOM 1208 N N . ASN A 1 160 ? -1.411 7.936 -1.152 1.00 86.12 160 ASN A N 1
ATOM 1209 C CA . ASN A 1 160 ? -2.061 7.434 0.048 1.00 86.12 160 ASN A CA 1
ATOM 1210 C C . ASN A 1 160 ? -1.025 6.869 1.038 1.00 86.12 160 ASN A C 1
ATOM 1212 O O . ASN A 1 160 ? 0.072 6.451 0.650 1.00 86.12 160 ASN A O 1
ATOM 1216 N N . LYS A 1 161 ? -1.372 6.919 2.326 1.00 93.50 161 LYS A N 1
ATOM 1217 C CA . LYS A 1 161 ? -0.700 6.215 3.423 1.00 93.50 161 LYS A CA 1
ATOM 1218 C C . LYS A 1 161 ? -1.799 5.625 4.276 1.00 93.50 161 LYS A C 1
ATOM 1220 O O . LYS A 1 161 ? -2.499 6.369 4.954 1.00 93.50 161 LYS A O 1
ATOM 1225 N N . LEU A 1 162 ? -2.013 4.330 4.138 1.00 96.69 162 LEU A N 1
ATOM 1226 C CA . LEU A 1 162 ? -3.111 3.632 4.779 1.00 96.69 162 LEU A CA 1
ATOM 1227 C C . LEU A 1 162 ? -2.627 2.258 5.227 1.00 96.69 162 LEU A C 1
ATOM 1229 O O . LEU A 1 162 ? -1.997 1.531 4.463 1.00 96.69 162 LEU A O 1
ATOM 1233 N N . PHE A 1 163 ? -2.945 1.917 6.465 1.00 98.31 163 PHE A N 1
ATOM 1234 C CA . PHE A 1 163 ? -2.630 0.638 7.076 1.00 98.31 163 PHE A CA 1
ATOM 1235 C C . PHE A 1 163 ? -3.885 0.129 7.772 1.00 98.31 163 PHE A C 1
ATOM 1237 O O . PHE A 1 163 ? -4.345 0.763 8.718 1.00 98.31 163 PHE A O 1
ATOM 1244 N N . VAL A 1 164 ? -4.468 -0.973 7.308 1.00 98.62 164 VAL A N 1
ATOM 1245 C CA . VAL A 1 164 ? -5.738 -1.497 7.829 1.00 98.62 164 VAL A CA 1
ATOM 1246 C C . VAL A 1 164 ? -5.551 -2.912 8.342 1.00 98.62 164 VAL A C 1
ATOM 1248 O O . VAL A 1 164 ? -5.075 -3.775 7.610 1.00 98.62 164 VAL A O 1
ATOM 1251 N N . ALA A 1 165 ? -5.981 -3.166 9.575 1.00 98.56 165 ALA A N 1
ATOM 1252 C CA . ALA A 1 165 ? -6.050 -4.504 10.146 1.00 98.56 165 ALA A CA 1
ATOM 1253 C C . ALA A 1 165 ? -7.514 -4.947 10.265 1.00 98.56 165 ALA A C 1
ATOM 1255 O O . ALA A 1 165 ? -8.362 -4.217 10.789 1.00 98.56 165 ALA A O 1
ATOM 1256 N N . ASP A 1 166 ? -7.805 -6.141 9.746 1.00 98.19 166 ASP A N 1
ATOM 1257 C CA . ASP A 1 166 ? -9.088 -6.852 9.838 1.00 98.19 166 ASP A CA 1
ATOM 1258 C C . ASP A 1 166 ? -10.328 -6.090 9.350 1.00 98.19 166 ASP A C 1
ATOM 1260 O O . ASP A 1 166 ? -11.451 -6.453 9.696 1.00 98.19 166 ASP A O 1
ATOM 1264 N N . ASN A 1 167 ? -10.145 -5.026 8.557 1.00 97.62 167 ASN A N 1
ATOM 1265 C CA . ASN A 1 167 ? -11.207 -4.068 8.227 1.00 97.62 167 ASN A CA 1
ATOM 1266 C C . ASN A 1 167 ? -11.869 -3.450 9.487 1.00 97.62 167 ASN A C 1
ATOM 1268 O O . ASN A 1 167 ? -13.022 -3.020 9.454 1.00 97.62 167 ASN A O 1
ATOM 1272 N N . ALA A 1 168 ? -11.143 -3.432 10.610 1.00 96.69 168 ALA A N 1
ATOM 1273 C CA . ALA A 1 168 ? -11.638 -3.050 11.930 1.00 96.69 168 ALA A CA 1
ATOM 1274 C C . ALA A 1 168 ? -10.991 -1.761 12.452 1.00 96.69 168 ALA A C 1
ATOM 1276 O O . ALA A 1 168 ? -11.688 -0.880 12.965 1.00 96.69 168 ALA A O 1
ATOM 1277 N N . ILE A 1 169 ? -9.668 -1.641 12.303 1.00 98.25 169 ILE A N 1
ATOM 1278 C CA . ILE A 1 169 ? -8.890 -0.462 12.698 1.00 98.25 169 ILE A CA 1
ATOM 1279 C C . ILE A 1 169 ? -7.946 -0.088 11.558 1.00 98.25 169 ILE A C 1
ATOM 1281 O O . ILE A 1 169 ? -7.325 -0.956 10.942 1.00 98.25 169 ILE A O 1
ATOM 1285 N N . ALA A 1 170 ? -7.836 1.210 11.289 1.00 98.06 170 ALA A N 1
ATOM 1286 C CA . ALA A 1 170 ? -6.943 1.756 10.281 1.00 98.06 170 ALA A CA 1
ATOM 1287 C C . ALA A 1 170 ? -6.052 2.864 10.848 1.00 98.06 170 ALA A C 1
ATOM 1289 O O . ALA A 1 170 ? -6.472 3.618 11.721 1.00 98.06 170 ALA A O 1
ATOM 1290 N N . VAL A 1 171 ? -4.849 3.005 10.299 1.00 97.81 171 VAL A N 1
ATOM 1291 C CA . VAL A 1 171 ? -3.993 4.184 10.456 1.00 97.81 171 VAL A CA 1
ATOM 1292 C C . VAL A 1 171 ? -3.840 4.851 9.099 1.00 97.81 171 VAL A C 1
ATOM 1294 O O . VAL A 1 171 ? -3.537 4.190 8.108 1.00 97.81 171 VAL A O 1
ATOM 1297 N N . THR A 1 172 ? -4.062 6.161 9.046 1.00 93.06 172 THR A N 1
ATOM 1298 C CA . THR A 1 172 ? -3.864 6.975 7.840 1.00 93.06 172 THR A CA 1
ATOM 1299 C C . THR A 1 172 ? -3.325 8.349 8.210 1.00 93.06 172 THR A C 1
ATOM 1301 O O . THR A 1 172 ? -3.613 8.848 9.296 1.00 93.06 172 THR A O 1
ATOM 1304 N N . GLY A 1 173 ? -2.578 8.991 7.311 1.00 85.69 173 GLY A N 1
ATOM 1305 C CA . GLY A 1 173 ? -2.024 10.315 7.588 1.00 85.69 173 GLY A CA 1
ATOM 1306 C C . GLY A 1 173 ? -0.926 10.761 6.634 1.00 85.69 173 GLY A C 1
ATOM 1307 O O . GLY A 1 173 ? -0.986 10.482 5.434 1.00 85.69 173 GLY A O 1
ATOM 1308 N N . GLY A 1 174 ? 0.042 11.502 7.172 1.00 77.00 174 GLY A N 1
ATOM 1309 C CA . GLY A 1 174 ? 1.160 12.077 6.420 1.00 77.00 174 GLY A CA 1
ATOM 1310 C C . GLY A 1 174 ? 2.367 11.147 6.276 1.00 77.00 174 GLY A C 1
ATOM 1311 O O . GLY A 1 174 ? 3.125 11.284 5.311 1.00 77.00 174 GLY A O 1
ATOM 1312 N N . ARG A 1 175 ? 2.542 10.173 7.182 1.00 83.56 175 ARG A N 1
ATOM 1313 C CA . ARG A 1 175 ? 3.793 9.404 7.285 1.00 83.56 175 ARG A CA 1
ATOM 1314 C C . ARG A 1 175 ? 3.903 8.304 6.240 1.00 83.56 175 ARG A C 1
ATOM 1316 O O . ARG A 1 175 ? 3.096 7.380 6.186 1.00 83.56 175 ARG A O 1
ATOM 1323 N N . ASN A 1 176 ? 4.960 8.375 5.434 1.00 87.12 176 ASN A N 1
ATOM 1324 C CA . ASN A 1 176 ? 5.432 7.228 4.658 1.00 87.12 176 ASN A CA 1
ATOM 1325 C C . ASN A 1 176 ? 6.253 6.278 5.548 1.00 87.12 176 ASN A C 1
ATOM 1327 O O . ASN A 1 176 ? 6.502 6.568 6.716 1.00 87.12 176 ASN A O 1
ATOM 1331 N N . LEU A 1 177 ? 6.703 5.152 4.991 1.00 86.94 177 LEU A N 1
ATOM 1332 C CA . LEU A 1 177 ? 7.553 4.215 5.723 1.00 86.94 177 LEU A CA 1
ATOM 1333 C C . LEU A 1 177 ? 9.033 4.583 5.550 1.00 86.94 177 LEU A C 1
ATOM 1335 O O . LEU A 1 177 ? 9.580 4.505 4.445 1.00 86.94 177 LEU A O 1
ATOM 1339 N N . GLY A 1 178 ? 9.662 5.013 6.645 1.00 82.69 178 GLY A N 1
ATOM 1340 C CA . GLY A 1 178 ? 11.108 5.205 6.739 1.00 82.69 178 GLY A CA 1
ATOM 1341 C C . GLY A 1 178 ? 11.559 5.904 8.026 1.00 82.69 178 GLY A C 1
ATOM 1342 O O . GLY A 1 178 ? 10.768 6.591 8.667 1.00 82.69 178 GLY A O 1
ATOM 1343 N N . ASP A 1 179 ? 12.838 5.786 8.384 1.00 76.44 179 ASP A N 1
ATOM 1344 C CA . ASP A 1 179 ? 13.430 6.273 9.642 1.00 76.44 179 ASP A CA 1
ATOM 1345 C C . ASP A 1 179 ? 13.155 7.767 9.873 1.00 76.44 179 ASP A C 1
ATOM 1347 O O . ASP A 1 179 ? 12.786 8.175 10.973 1.00 76.44 179 ASP A O 1
ATOM 1351 N N . ALA A 1 180 ? 13.261 8.588 8.822 1.00 65.62 180 ALA A N 1
ATOM 1352 C CA . ALA A 1 180 ? 12.985 10.026 8.889 1.00 65.62 180 ALA A CA 1
ATOM 1353 C C . ALA A 1 180 ? 11.521 10.346 9.243 1.00 65.62 180 ALA A C 1
ATOM 1355 O O . ALA A 1 180 ? 11.241 11.394 9.820 1.00 65.62 180 ALA A O 1
ATOM 1356 N N . TYR A 1 181 ? 10.580 9.457 8.914 1.00 73.88 181 TYR A N 1
ATOM 1357 C CA . TYR A 1 181 ? 9.163 9.610 9.250 1.00 73.88 181 TYR A CA 1
ATOM 1358 C C . TYR A 1 181 ? 8.839 9.127 10.662 1.00 73.88 181 TYR A C 1
ATOM 1360 O O . TYR A 1 181 ? 7.779 9.464 11.178 1.00 73.88 181 TYR A O 1
ATOM 1368 N N . PHE A 1 182 ? 9.740 8.383 11.302 1.00 72.88 182 PHE A N 1
ATOM 1369 C CA . PHE A 1 182 ? 9.542 7.844 12.647 1.00 72.88 182 PHE A CA 1
ATOM 1370 C C . PHE A 1 182 ? 10.485 8.456 13.689 1.00 72.88 182 PHE A C 1
ATOM 1372 O O . PHE A 1 182 ? 10.633 7.911 14.775 1.00 72.88 182 PHE A O 1
ATOM 1379 N N . VAL A 1 183 ? 11.095 9.605 13.365 1.00 69.94 183 VAL A N 1
ATOM 1380 C CA . VAL A 1 183 ? 12.041 10.341 14.228 1.00 69.94 183 VAL A CA 1
ATOM 1381 C C . VAL A 1 183 ? 13.291 9.511 14.577 1.00 69.94 183 VAL A C 1
ATOM 1383 O O . VAL A 1 183 ? 13.951 9.723 15.588 1.00 69.94 183 VAL A O 1
ATOM 1386 N N . GLN A 1 184 ? 13.656 8.562 13.711 1.00 57.84 184 GLN A N 1
ATOM 1387 C CA . GLN A 1 184 ? 14.817 7.685 13.900 1.00 57.84 184 GLN A CA 1
ATOM 1388 C C . GLN A 1 184 ? 16.010 8.065 13.014 1.00 57.84 184 GLN A C 1
ATOM 1390 O O . GLN A 1 184 ? 17.071 7.450 13.110 1.00 57.84 184 GLN A O 1
ATOM 1395 N N . SER A 1 185 ? 15.886 9.087 12.159 1.00 49.56 185 SER A N 1
ATOM 1396 C CA . SER A 1 185 ? 17.017 9.555 11.358 1.00 49.56 185 SER A CA 1
ATOM 1397 C C . SER A 1 185 ? 17.935 10.467 12.169 1.00 49.56 185 SER A C 1
ATOM 1399 O O . SER A 1 185 ? 17.494 11.435 12.791 1.00 49.56 185 SER A O 1
ATOM 1401 N N . LEU A 1 186 ? 19.241 10.210 12.075 1.00 49.66 186 LEU A N 1
ATOM 1402 C CA . LEU A 1 186 ? 20.286 11.071 12.639 1.00 49.66 186 LEU A CA 1
ATOM 1403 C C . LEU A 1 186 ? 20.533 12.347 11.813 1.00 49.66 186 LEU A C 1
ATOM 1405 O O . LEU A 1 186 ? 21.243 13.236 12.273 1.00 49.66 186 LEU A O 1
ATOM 1409 N N . ALA A 1 187 ? 19.984 12.433 10.595 1.00 46.84 187 ALA A N 1
ATOM 1410 C CA . ALA A 1 187 ? 20.230 13.540 9.671 1.00 46.84 187 ALA A CA 1
ATOM 1411 C C . ALA A 1 187 ? 19.052 14.522 9.593 1.00 46.84 187 ALA A C 1
ATOM 1413 O O . ALA A 1 187 ? 19.241 15.729 9.721 1.00 46.84 187 ALA A O 1
ATOM 1414 N N . SER A 1 188 ? 17.836 14.023 9.354 1.00 41.12 188 SER A N 1
ATOM 1415 C CA . SER A 1 188 ? 16.642 14.861 9.203 1.00 41.12 188 SER A CA 1
ATOM 1416 C C . SER A 1 188 ? 15.376 14.049 9.448 1.00 41.12 188 SER A C 1
ATOM 1418 O O . SER A 1 188 ? 15.268 12.923 8.967 1.00 41.12 188 SER A O 1
ATOM 1420 N N . ASN A 1 189 ? 14.418 14.634 10.169 1.00 59.53 189 ASN A N 1
ATOM 1421 C CA . ASN A 1 189 ? 13.150 13.999 10.517 1.00 59.53 189 ASN A CA 1
ATOM 1422 C C . ASN A 1 189 ? 11.964 14.856 10.056 1.00 59.53 189 ASN A C 1
ATOM 1424 O O . ASN A 1 189 ? 12.018 16.086 10.112 1.00 59.53 189 ASN A O 1
ATOM 1428 N N . PHE A 1 190 ? 10.889 14.196 9.627 1.00 64.81 190 PHE A N 1
ATOM 1429 C CA . PHE A 1 190 ? 9.644 14.828 9.205 1.00 64.81 190 PHE A CA 1
ATOM 1430 C C . PHE A 1 190 ? 8.658 14.968 10.369 1.00 64.81 190 PHE A C 1
ATOM 1432 O O . PHE A 1 190 ? 8.473 14.058 11.187 1.00 64.81 190 PHE A O 1
ATOM 1439 N N . VAL A 1 191 ? 7.977 16.113 10.406 1.00 65.88 191 VAL A N 1
ATOM 1440 C CA . VAL A 1 191 ? 6.867 16.372 11.326 1.00 65.88 191 VAL A CA 1
ATOM 1441 C C . VAL A 1 191 ? 5.567 16.127 10.571 1.00 65.88 191 VAL A C 1
ATOM 1443 O O . VAL A 1 191 ? 5.082 17.000 9.859 1.00 65.88 191 VAL A O 1
ATOM 1446 N N . ASP A 1 192 ? 5.025 14.927 10.732 1.00 70.75 192 ASP A N 1
ATOM 1447 C CA . ASP A 1 192 ? 3.758 14.504 10.144 1.00 70.75 192 ASP A CA 1
ATOM 1448 C C . ASP A 1 192 ? 2.756 14.122 11.236 1.00 70.75 192 ASP A C 1
ATOM 1450 O O . ASP A 1 192 ? 3.082 14.008 12.420 1.00 70.75 192 ASP A O 1
ATOM 1454 N N . LEU A 1 193 ? 1.514 13.913 10.825 1.00 68.62 193 LEU A N 1
ATOM 1455 C CA . LEU A 1 193 ? 0.417 13.555 11.703 1.00 68.62 193 LEU A CA 1
ATOM 1456 C C . LEU A 1 193 ? -0.316 12.367 11.104 1.00 68.62 193 LEU A C 1
ATOM 1458 O O . LEU A 1 193 ? -0.694 12.413 9.931 1.00 68.62 193 LEU A O 1
ATOM 1462 N N . ASP A 1 194 ? -0.559 11.355 11.926 1.00 84.81 194 ASP A N 1
ATOM 1463 C CA . ASP A 1 194 ? -1.434 10.251 11.560 1.00 84.81 194 ASP A CA 1
ATOM 1464 C C . ASP A 1 194 ? -2.645 10.200 12.491 1.00 84.81 194 ASP A C 1
ATOM 1466 O O . ASP A 1 194 ? -2.689 10.821 13.558 1.00 84.81 194 ASP A O 1
ATOM 1470 N N . VAL A 1 195 ? -3.659 9.452 12.074 1.00 85.00 195 VAL A N 1
ATOM 1471 C CA . VAL A 1 195 ? -4.850 9.176 12.865 1.00 85.00 195 VAL A CA 1
ATOM 1472 C C . VAL A 1 195 ? -5.113 7.677 12.872 1.00 85.00 195 VAL A C 1
ATOM 1474 O O . VAL A 1 195 ? -5.145 7.038 11.821 1.00 85.00 195 VAL A O 1
ATOM 1477 N N . ILE A 1 196 ? -5.323 7.120 14.064 1.00 95.50 196 ILE A N 1
ATOM 1478 C CA . ILE A 1 196 ? -5.991 5.829 14.229 1.00 95.50 196 ILE A CA 1
ATOM 1479 C C . ILE A 1 196 ? -7.482 6.080 14.049 1.00 95.50 196 ILE A C 1
ATOM 1481 O O . ILE A 1 196 ? -8.053 6.908 14.758 1.00 95.50 196 ILE A O 1
ATOM 1485 N N . ALA A 1 197 ? -8.109 5.342 13.147 1.00 95.06 197 ALA A N 1
ATOM 1486 C CA . ALA A 1 197 ? -9.541 5.334 12.925 1.00 95.06 197 ALA A CA 1
ATOM 1487 C C . ALA A 1 197 ? -10.119 3.949 13.244 1.00 95.06 197 ALA A C 1
ATOM 1489 O O . ALA A 1 197 ? -9.532 2.924 12.898 1.00 95.06 197 ALA A O 1
ATOM 1490 N N . ALA A 1 198 ? -11.284 3.925 13.884 1.00 95.62 198 ALA A N 1
ATOM 1491 C CA . ALA A 1 198 ? -12.024 2.708 14.204 1.00 95.62 198 ALA A CA 1
ATOM 1492 C C . ALA A 1 198 ? -13.524 2.907 13.948 1.00 95.62 198 ALA A C 1
ATOM 1494 O O . ALA A 1 198 ? -14.033 4.029 14.019 1.00 95.62 198 ALA A O 1
ATOM 1495 N N . GLY A 1 199 ? -14.246 1.820 13.680 1.00 88.62 199 GLY A N 1
ATOM 1496 C CA . GLY A 1 199 ? -15.685 1.863 13.398 1.00 88.62 199 GLY A CA 1
ATOM 1497 C C . GLY A 1 199 ? -16.010 2.063 11.909 1.00 88.62 199 GLY A C 1
ATOM 1498 O O . GLY A 1 199 ? -15.183 1.740 11.055 1.00 88.62 199 GLY A O 1
ATOM 1499 N N . PRO A 1 200 ? -17.213 2.565 11.561 1.00 90.50 200 PRO A N 1
ATOM 1500 C CA . PRO A 1 200 ? -17.726 2.539 10.187 1.00 90.50 200 PRO A CA 1
ATOM 1501 C C . PRO A 1 200 ? -16.819 3.172 9.125 1.00 90.50 200 PRO A C 1
ATOM 1503 O O . PRO A 1 200 ? -16.758 2.645 8.019 1.00 90.50 200 PRO A O 1
ATOM 1506 N N . VAL A 1 201 ? -16.072 4.233 9.458 1.00 95.19 201 VAL A N 1
ATOM 1507 C CA . VAL A 1 201 ? -15.139 4.898 8.526 1.00 95.19 201 VAL A CA 1
ATOM 1508 C C . VAL A 1 201 ? -14.069 3.949 7.978 1.00 95.19 201 VAL A C 1
ATOM 1510 O O . VAL A 1 201 ? -13.603 4.128 6.856 1.00 95.19 201 VAL A O 1
ATOM 1513 N N . VAL A 1 202 ? -13.695 2.906 8.730 1.00 97.25 202 VAL A N 1
ATOM 1514 C CA . VAL A 1 202 ? -12.700 1.925 8.277 1.00 97.25 202 VAL A CA 1
ATOM 1515 C C . VAL A 1 202 ? -13.213 1.155 7.061 1.00 97.25 202 VAL A C 1
ATOM 1517 O O . VAL A 1 202 ? -12.430 0.858 6.166 1.00 97.25 202 VAL A O 1
ATOM 1520 N N . ARG A 1 203 ? -14.530 0.939 6.943 1.00 94.94 203 ARG A N 1
ATOM 1521 C CA . ARG A 1 203 ? -15.125 0.305 5.757 1.00 94.94 203 ARG A CA 1
ATOM 1522 C C . ARG A 1 203 ? -14.946 1.165 4.508 1.00 94.94 203 ARG A C 1
ATOM 1524 O O . ARG A 1 203 ? -14.650 0.627 3.445 1.00 94.94 203 ARG A O 1
ATOM 1531 N N . ASP A 1 204 ? -15.060 2.485 4.638 1.00 95.31 204 ASP A N 1
ATOM 1532 C CA . ASP A 1 204 ? -14.835 3.416 3.528 1.00 95.31 204 ASP A CA 1
ATOM 1533 C C . ASP A 1 204 ? -13.352 3.473 3.130 1.00 95.31 204 ASP A C 1
ATOM 1535 O O . ASP A 1 204 ? -13.026 3.515 1.938 1.00 95.31 204 ASP A O 1
ATOM 1539 N N . LEU A 1 205 ? -12.448 3.423 4.117 1.00 96.06 205 LEU A N 1
ATOM 1540 C CA . LEU A 1 205 ? -11.002 3.348 3.892 1.00 96.06 205 LEU A CA 1
ATOM 1541 C C . LEU A 1 205 ? -10.617 2.049 3.172 1.00 96.06 205 LEU A C 1
ATOM 1543 O O . LEU A 1 205 ? -9.923 2.102 2.156 1.00 96.06 205 LEU A O 1
ATOM 1547 N N . SER A 1 206 ? -11.124 0.903 3.624 1.00 98.00 206 SER A N 1
ATOM 1548 C CA . SER A 1 206 ? -10.889 -0.393 2.981 1.00 98.00 206 SER A CA 1
ATOM 1549 C C . SER A 1 206 ? -11.496 -0.459 1.580 1.00 98.00 206 SER A C 1
ATOM 1551 O O . SER A 1 206 ? -10.841 -0.911 0.646 1.00 98.00 206 SER A O 1
ATOM 1553 N N . ALA A 1 207 ? -12.702 0.083 1.381 1.00 96.56 207 ALA A N 1
ATOM 1554 C CA . ALA A 1 207 ? -13.293 0.197 0.048 1.00 96.56 207 ALA A CA 1
ATOM 1555 C C . ALA A 1 207 ? -12.450 1.096 -0.873 1.00 96.56 207 ALA A C 1
ATOM 1557 O O . ALA A 1 207 ? -12.368 0.860 -2.079 1.00 96.56 207 ALA A O 1
ATOM 1558 N N . SER A 1 208 ? -11.810 2.135 -0.325 1.00 95.00 208 SER A N 1
ATOM 1559 C CA . SER A 1 208 ? -10.839 2.936 -1.067 1.00 95.00 208 SER A CA 1
ATOM 1560 C C . SER A 1 208 ? -9.615 2.117 -1.452 1.00 95.00 208 SER A C 1
ATOM 1562 O O . SER A 1 208 ? -9.256 2.120 -2.627 1.00 95.00 208 SER A O 1
ATOM 1564 N N . PHE A 1 209 ? -9.020 1.379 -0.513 1.00 96.75 209 PHE A N 1
ATOM 1565 C CA . PHE A 1 209 ? -7.920 0.459 -0.800 1.00 96.75 209 PHE A CA 1
ATOM 1566 C C . PHE A 1 209 ? -8.290 -0.519 -1.923 1.00 96.75 209 PHE A C 1
ATOM 1568 O O . PHE A 1 209 ? -7.567 -0.615 -2.914 1.00 96.75 209 PHE A O 1
ATOM 1575 N N . ASP A 1 210 ? -9.452 -1.170 -1.826 1.00 97.19 210 ASP A N 1
ATOM 1576 C CA . ASP A 1 210 ? -9.924 -2.149 -2.807 1.00 97.19 210 ASP A CA 1
ATOM 1577 C C . ASP A 1 210 ? -10.068 -1.548 -4.211 1.00 97.19 210 ASP A C 1
ATOM 1579 O O . ASP A 1 210 ? -9.728 -2.205 -5.197 1.00 97.19 210 ASP A O 1
ATOM 1583 N N . ARG A 1 211 ? -10.508 -0.286 -4.339 1.00 94.50 211 ARG A N 1
ATOM 1584 C CA . ARG A 1 211 ? -10.552 0.396 -5.646 1.00 94.50 211 ARG A CA 1
ATOM 1585 C C . ARG A 1 211 ? -9.164 0.528 -6.269 1.00 94.50 211 ARG A C 1
ATOM 1587 O O . ARG A 1 211 ? -9.024 0.298 -7.465 1.00 94.50 211 ARG A O 1
ATOM 1594 N N . PHE A 1 212 ? -8.144 0.872 -5.483 1.00 92.88 212 PHE A N 1
ATOM 1595 C CA . PHE A 1 212 ? -6.770 0.955 -5.986 1.00 92.88 212 PHE A CA 1
ATOM 1596 C C . PHE A 1 212 ? -6.189 -0.433 -6.275 1.00 92.88 212 PHE A C 1
ATOM 1598 O O . PHE A 1 212 ? -5.641 -0.642 -7.356 1.00 92.88 212 PHE A O 1
ATOM 1605 N N . TRP A 1 213 ? -6.355 -1.383 -5.351 1.00 94.69 213 TRP A N 1
ATOM 1606 C CA . TRP A 1 213 ? -5.857 -2.758 -5.452 1.00 94.69 213 TRP A CA 1
ATOM 1607 C C . TRP A 1 213 ? -6.352 -3.476 -6.707 1.00 94.69 213 TRP A C 1
ATOM 1609 O O . TRP A 1 213 ? -5.588 -4.166 -7.386 1.00 94.69 213 TRP A O 1
ATOM 1619 N N . ASN A 1 214 ? -7.634 -3.295 -7.026 1.00 93.69 214 ASN A N 1
ATOM 1620 C CA . ASN A 1 214 ? -8.276 -3.938 -8.166 1.00 93.69 214 ASN A CA 1
ATOM 1621 C C . ASN A 1 214 ? -8.177 -3.113 -9.462 1.00 93.69 214 ASN A C 1
ATOM 1623 O O . ASN A 1 214 ? -8.517 -3.631 -10.520 1.00 93.69 214 ASN A O 1
ATOM 1627 N N . SER A 1 215 ? -7.691 -1.866 -9.416 1.00 90.69 215 SER A N 1
ATOM 1628 C CA . SER A 1 215 ? -7.553 -1.014 -10.608 1.00 90.69 215 SER A CA 1
ATOM 1629 C C . SER A 1 215 ? -6.539 -1.568 -11.604 1.00 90.69 215 SER A C 1
ATOM 1631 O O . SER A 1 215 ? -5.523 -2.126 -11.198 1.00 90.69 215 SER A O 1
ATOM 1633 N N . ASP A 1 216 ? -6.725 -1.325 -12.898 1.00 85.50 216 ASP A N 1
ATOM 1634 C CA . ASP A 1 216 ? -5.780 -1.689 -13.973 1.00 85.50 216 ASP A CA 1
ATOM 1635 C C . ASP A 1 216 ? -4.359 -1.129 -13.787 1.00 85.50 216 ASP A C 1
ATOM 1637 O O . ASP A 1 216 ? -3.393 -1.616 -14.375 1.00 85.50 216 ASP A O 1
ATOM 1641 N N . LEU A 1 217 ? -4.215 -0.120 -12.928 1.00 84.38 217 LEU A N 1
ATOM 1642 C CA . LEU A 1 217 ? -2.937 0.485 -12.582 1.00 84.38 217 LEU A CA 1
ATOM 1643 C C . LEU A 1 217 ? -2.176 -0.292 -11.503 1.00 84.38 217 LEU A C 1
ATOM 1645 O O . LEU A 1 217 ? -0.997 -0.021 -11.319 1.00 84.38 217 LEU A O 1
ATOM 1649 N N . ALA A 1 218 ? -2.788 -1.248 -10.804 1.00 86.25 218 ALA A N 1
ATOM 1650 C CA . ALA A 1 218 ? -2.115 -2.089 -9.814 1.00 86.25 218 ALA A CA 1
ATOM 1651 C C . ALA A 1 218 ? -1.611 -3.400 -10.437 1.00 86.25 218 ALA A C 1
ATOM 1653 O O . ALA A 1 218 ? -2.401 -4.229 -10.891 1.00 86.25 218 ALA A O 1
ATOM 1654 N N . TRP A 1 219 ? -0.297 -3.599 -10.432 1.00 83.56 219 TRP A N 1
ATOM 1655 C CA . TRP A 1 219 ? 0.386 -4.705 -11.098 1.00 83.56 219 TRP A CA 1
ATOM 1656 C C . TRP A 1 219 ? 1.047 -5.636 -10.084 1.00 83.56 219 TRP A C 1
ATOM 1658 O O . TRP A 1 219 ? 1.857 -5.148 -9.297 1.00 83.56 219 TRP A O 1
ATOM 1668 N N . PRO A 1 220 ? 0.769 -6.952 -10.090 1.00 81.88 220 PRO A N 1
ATOM 1669 C CA . PRO A 1 220 ? 1.496 -7.899 -9.249 1.00 81.88 220 PRO A CA 1
ATOM 1670 C C . PRO A 1 220 ? 2.996 -7.822 -9.530 1.00 81.88 220 PRO A C 1
ATOM 1672 O O . PRO A 1 220 ? 3.408 -7.885 -10.694 1.00 81.88 220 PRO A O 1
ATOM 1675 N N . LEU A 1 221 ? 3.810 -7.692 -8.478 1.00 74.56 221 LEU A N 1
ATOM 1676 C CA . LEU A 1 221 ? 5.260 -7.502 -8.607 1.00 74.56 221 LEU A CA 1
ATOM 1677 C C . LEU A 1 221 ? 5.904 -8.584 -9.490 1.00 74.56 221 LEU A C 1
ATOM 1679 O O . LEU A 1 221 ? 6.740 -8.283 -10.335 1.00 74.56 221 LEU A O 1
ATOM 1683 N N . GLN A 1 222 ? 5.437 -9.827 -9.367 1.00 66.25 222 GLN A N 1
ATOM 1684 C CA . GLN A 1 222 ? 5.978 -10.992 -10.073 1.00 66.25 222 GLN A CA 1
ATOM 1685 C C . GLN A 1 222 ? 5.836 -10.906 -11.602 1.00 66.25 222 GLN A C 1
ATOM 1687 O O . GLN A 1 222 ? 6.569 -11.578 -12.321 1.00 66.25 222 GLN A O 1
ATOM 1692 N N . THR A 1 223 ? 4.916 -10.083 -12.116 1.00 63.00 223 THR A N 1
ATOM 1693 C CA . THR A 1 223 ? 4.694 -9.930 -13.568 1.00 63.00 223 THR A CA 1
ATOM 1694 C C . THR A 1 223 ? 5.699 -9.000 -14.246 1.00 63.00 223 THR A C 1
ATOM 1696 O O . THR A 1 223 ? 5.746 -8.942 -15.471 1.00 63.00 223 THR A O 1
ATOM 1699 N N . LEU A 1 224 ? 6.516 -8.285 -13.469 1.00 59.16 224 LEU A N 1
ATOM 1700 C CA . LEU A 1 224 ? 7.363 -7.194 -13.956 1.00 59.16 224 LEU A CA 1
ATOM 1701 C C . LEU A 1 224 ? 8.858 -7.557 -14.041 1.00 59.16 224 LEU A C 1
ATOM 1703 O O . LEU A 1 224 ? 9.651 -6.719 -14.458 1.00 59.16 224 LEU A O 1
ATOM 1707 N N . ASP A 1 225 ? 9.244 -8.790 -13.687 1.00 55.31 225 ASP A N 1
ATOM 1708 C CA . ASP A 1 225 ? 10.649 -9.197 -13.490 1.00 55.31 225 ASP A CA 1
ATOM 1709 C C . ASP A 1 225 ? 11.162 -10.325 -14.411 1.00 55.31 225 ASP A C 1
ATOM 1711 O O . ASP A 1 225 ? 12.252 -10.863 -14.183 1.00 55.31 225 ASP A O 1
ATOM 1715 N N . ALA A 1 226 ? 10.428 -10.690 -15.470 1.00 54.53 226 ALA A N 1
ATOM 1716 C CA . ALA A 1 226 ? 10.823 -11.781 -16.366 1.00 54.53 226 ALA A CA 1
ATOM 1717 C C . ALA A 1 226 ? 12.027 -11.409 -17.259 1.00 54.53 226 ALA A C 1
ATOM 1719 O O . ALA A 1 226 ? 11.930 -10.567 -18.149 1.00 54.53 226 ALA A O 1
ATOM 1720 N N . LYS A 1 227 ? 13.160 -12.091 -17.047 1.00 65.50 227 LYS A N 1
ATOM 1721 C CA . LYS A 1 227 ? 14.429 -11.912 -17.775 1.00 65.50 227 LYS A CA 1
ATOM 1722 C C . LYS A 1 227 ? 14.748 -13.184 -18.569 1.00 65.50 227 LYS A C 1
ATOM 1724 O O . LYS A 1 227 ? 15.507 -14.051 -18.127 1.00 65.50 227 LYS A O 1
ATOM 1729 N N . ALA A 1 228 ? 14.081 -13.331 -19.715 1.00 67.19 228 ALA A N 1
ATOM 1730 C CA . ALA A 1 228 ? 14.163 -14.514 -20.570 1.00 67.19 228 ALA A CA 1
ATOM 1731 C C . ALA A 1 228 ? 14.437 -14.147 -22.040 1.00 67.19 228 ALA A C 1
ATOM 1733 O O . ALA A 1 228 ? 13.852 -13.209 -22.573 1.00 67.19 228 ALA A O 1
ATOM 1734 N N . LEU A 1 229 ? 15.301 -14.921 -22.698 1.00 69.12 229 LEU A N 1
ATOM 1735 C CA . LEU A 1 229 ? 15.679 -14.806 -24.107 1.00 69.12 229 LEU A CA 1
ATOM 1736 C C . LEU A 1 229 ? 15.481 -16.160 -24.797 1.00 69.12 229 LEU A C 1
ATOM 1738 O O . LEU A 1 229 ? 15.966 -17.180 -24.313 1.00 69.12 229 LEU A O 1
ATOM 1742 N N . VAL A 1 230 ? 14.819 -16.180 -25.954 1.00 70.44 230 VAL A N 1
ATOM 1743 C CA . VAL A 1 230 ? 14.679 -17.390 -26.779 1.00 70.44 230 VAL A CA 1
ATOM 1744 C C . VAL A 1 230 ? 15.412 -17.212 -28.107 1.00 70.44 230 VAL A C 1
ATOM 1746 O O . VAL A 1 230 ? 15.146 -16.266 -28.840 1.00 70.44 230 VAL A O 1
ATOM 1749 N N . ILE A 1 231 ? 16.304 -18.149 -28.438 1.00 70.56 231 ILE A N 1
ATOM 1750 C CA . ILE A 1 231 ? 17.080 -18.179 -29.686 1.00 70.56 231 ILE A CA 1
ATOM 1751 C C . ILE A 1 231 ? 16.610 -19.358 -30.547 1.00 70.56 231 ILE A C 1
ATOM 1753 O O . ILE A 1 231 ? 16.480 -20.490 -30.062 1.00 70.56 231 ILE A O 1
ATOM 1757 N N . ASP A 1 232 ? 16.327 -19.084 -31.825 1.00 79.62 232 ASP A N 1
ATOM 1758 C CA . ASP A 1 232 ? 1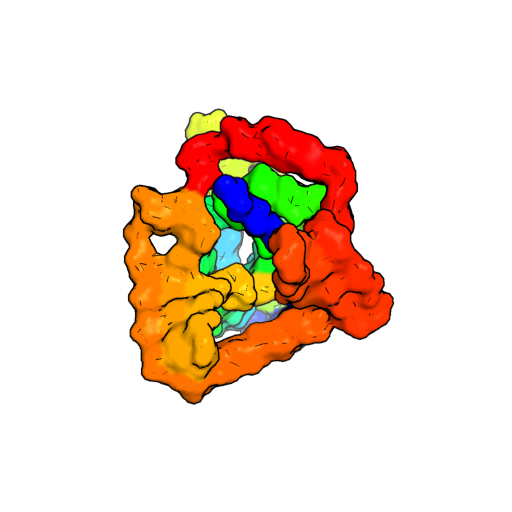5.917 -20.049 -32.860 1.00 79.62 232 ASP A CA 1
ATOM 1759 C C . ASP A 1 232 ? 14.753 -20.977 -32.468 1.00 79.62 232 ASP A C 1
ATOM 1761 O O . ASP A 1 232 ? 14.631 -22.089 -32.987 1.00 79.62 232 ASP A O 1
ATOM 1765 N N . ARG A 1 233 ? 13.911 -20.560 -31.509 1.00 76.38 233 ARG A N 1
ATOM 1766 C CA . ARG A 1 233 ? 12.852 -21.390 -30.895 1.00 76.38 233 ARG A CA 1
ATOM 1767 C C . ARG A 1 233 ? 13.361 -22.743 -30.364 1.00 76.38 233 ARG A C 1
ATOM 1769 O O . ARG A 1 233 ? 12.626 -23.727 -30.344 1.00 76.38 233 ARG A O 1
ATOM 1776 N N . ARG A 1 234 ? 14.634 -22.821 -29.964 1.00 72.94 234 ARG A N 1
ATOM 1777 C CA . ARG A 1 234 ? 15.292 -24.069 -29.523 1.00 72.94 234 ARG A CA 1
ATOM 1778 C C . ARG A 1 234 ? 16.094 -23.918 -28.242 1.00 72.94 234 ARG A C 1
ATOM 1780 O O . ARG A 1 234 ? 16.279 -24.908 -27.536 1.00 72.94 234 ARG A O 1
ATOM 1787 N N . LEU A 1 235 ? 16.592 -22.718 -27.966 1.00 61.25 235 LEU A N 1
ATOM 1788 C CA . LEU A 1 235 ? 17.392 -22.413 -26.790 1.00 61.25 235 LEU A CA 1
ATOM 1789 C C . LEU A 1 235 ? 16.699 -21.308 -25.995 1.00 61.25 235 LEU A C 1
ATOM 1791 O O . LEU A 1 235 ? 16.545 -20.202 -26.499 1.00 61.25 235 LEU A O 1
ATOM 1795 N N . LEU A 1 236 ? 16.293 -21.623 -24.769 1.00 77.31 236 LEU A N 1
ATOM 1796 C CA . LEU A 1 236 ? 15.822 -20.657 -23.785 1.00 77.31 236 LEU A CA 1
ATOM 1797 C C . LEU A 1 236 ? 16.982 -20.307 -22.853 1.00 77.31 236 LEU A C 1
ATOM 1799 O O . LEU A 1 236 ? 17.603 -21.192 -22.273 1.00 77.31 236 LEU A O 1
ATOM 1803 N N . LEU A 1 237 ? 17.245 -19.023 -22.695 1.00 68.50 237 LEU A N 1
ATOM 1804 C CA . LEU A 1 237 ? 18.105 -18.457 -21.669 1.00 68.50 237 LEU A CA 1
ATOM 1805 C C . LEU A 1 237 ? 17.194 -17.755 -20.666 1.00 68.50 237 LEU A C 1
ATOM 1807 O O . LEU A 1 237 ? 16.441 -16.864 -21.045 1.00 68.50 237 LEU A O 1
ATOM 1811 N N . ILE A 1 238 ? 17.231 -18.164 -19.405 1.00 75.81 238 ILE A N 1
ATOM 1812 C CA . ILE A 1 238 ? 16.471 -17.522 -18.328 1.00 75.81 238 ILE A CA 1
ATOM 1813 C C . ILE A 1 238 ? 17.387 -17.332 -17.128 1.00 75.81 238 ILE A C 1
ATOM 1815 O O . ILE A 1 238 ? 18.109 -18.255 -16.746 1.00 75.81 238 ILE A O 1
ATOM 1819 N N . GLY A 1 239 ? 17.419 -16.133 -16.560 1.00 63.47 239 GLY A N 1
ATOM 1820 C CA . GLY A 1 239 ? 18.405 -15.815 -15.534 1.00 63.47 239 GLY A CA 1
ATOM 1821 C C . GLY A 1 239 ? 18.179 -14.476 -14.859 1.00 63.47 239 GLY A C 1
ATOM 1822 O O . GLY A 1 239 ? 17.177 -13.813 -15.090 1.00 63.47 239 GLY A O 1
ATOM 1823 N N . SER A 1 240 ? 19.125 -14.084 -14.012 1.00 56.09 240 SER A N 1
ATOM 1824 C CA . SER A 1 240 ? 19.087 -12.811 -13.282 1.00 56.09 240 SER A CA 1
ATOM 1825 C C . SER A 1 240 ? 19.578 -11.613 -14.109 1.00 56.09 240 SER A C 1
ATOM 1827 O O . SER A 1 240 ? 19.345 -10.470 -13.721 1.00 56.09 240 SER A O 1
ATOM 1829 N N . MET A 1 241 ? 20.194 -11.873 -15.268 1.00 52.31 241 MET A N 1
ATOM 1830 C CA . MET A 1 241 ? 20.842 -10.867 -16.108 1.00 52.31 241 MET A CA 1
ATOM 1831 C C . MET A 1 241 ? 19.838 -9.882 -16.715 1.00 52.31 241 MET A C 1
ATOM 1833 O O . MET A 1 241 ? 18.973 -10.263 -17.506 1.00 52.31 241 MET A O 1
ATOM 1837 N N . ASN A 1 242 ? 20.004 -8.598 -16.408 1.00 51.47 242 ASN A N 1
ATOM 1838 C CA . ASN A 1 242 ? 19.419 -7.524 -17.201 1.00 51.47 242 ASN A CA 1
ATOM 1839 C C . ASN A 1 242 ? 20.290 -7.315 -18.453 1.00 51.47 242 ASN A C 1
ATOM 1841 O O . ASN A 1 242 ? 21.514 -7.401 -18.379 1.00 51.47 242 ASN A O 1
ATOM 1845 N N . MET A 1 243 ? 19.696 -7.098 -19.631 1.00 50.50 243 MET A N 1
ATOM 1846 C CA . MET A 1 243 ? 20.460 -6.927 -20.882 1.00 50.50 243 MET A CA 1
ATOM 1847 C C . MET A 1 243 ? 21.047 -5.510 -21.001 1.00 50.50 243 MET A C 1
ATOM 1849 O O . MET A 1 243 ? 20.787 -4.795 -21.967 1.00 50.50 243 MET A O 1
ATOM 1853 N N . ASP A 1 244 ? 21.839 -5.111 -20.009 1.00 46.78 244 ASP A N 1
ATOM 1854 C CA . ASP A 1 244 ? 22.546 -3.836 -19.933 1.00 46.78 244 ASP A CA 1
ATOM 1855 C C . ASP A 1 244 ? 24.046 -4.035 -19.617 1.00 46.78 244 ASP A C 1
ATOM 1857 O O . ASP A 1 244 ? 24.449 -5.091 -19.106 1.00 46.78 244 ASP A O 1
ATOM 1861 N N . PRO A 1 245 ? 24.909 -3.065 -19.981 1.00 37.25 245 PRO A N 1
ATOM 1862 C CA . PRO A 1 245 ? 26.352 -3.177 -19.766 1.00 37.25 245 PRO A CA 1
ATOM 1863 C C . PRO A 1 245 ? 26.760 -3.381 -18.294 1.00 37.25 245 PRO A C 1
ATOM 1865 O O . PRO A 1 245 ? 27.761 -4.061 -18.052 1.00 37.25 245 PRO A O 1
ATOM 1868 N N . ARG A 1 246 ? 25.981 -2.896 -17.321 1.00 44.22 246 ARG A N 1
ATOM 1869 C CA . ARG A 1 246 ? 26.206 -3.074 -15.880 1.00 44.22 246 ARG A CA 1
ATOM 1870 C C . ARG A 1 246 ? 26.057 -4.532 -15.466 1.00 44.22 246 ARG A C 1
ATOM 1872 O O . ARG A 1 246 ? 26.976 -5.090 -14.864 1.00 44.22 246 ARG A O 1
ATOM 1879 N N . SER A 1 247 ? 24.951 -5.183 -15.833 1.00 47.44 247 SER A N 1
ATOM 1880 C CA . SER A 1 247 ? 24.752 -6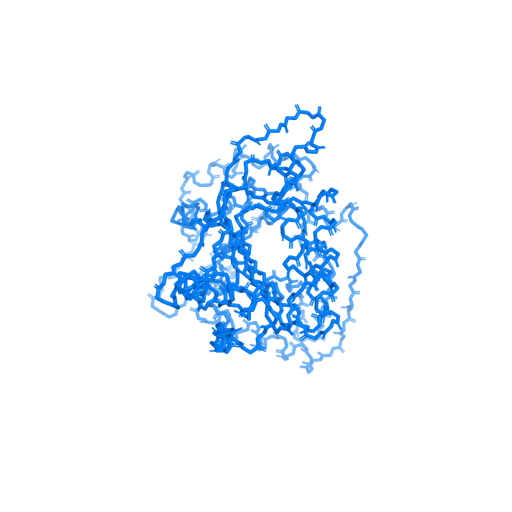.623 -15.598 1.00 47.44 247 SER A CA 1
ATOM 1881 C C . SER A 1 247 ? 25.813 -7.474 -16.310 1.00 47.44 247 SER A C 1
ATOM 1883 O O . SER A 1 247 ? 26.183 -8.533 -15.813 1.00 47.44 247 SER A O 1
ATOM 1885 N N . ALA A 1 248 ? 26.364 -7.002 -17.433 1.00 45.19 248 ALA A N 1
ATOM 1886 C CA . ALA A 1 248 ? 27.447 -7.685 -18.142 1.00 45.19 248 ALA A CA 1
ATOM 1887 C C . ALA A 1 248 ? 28.848 -7.491 -17.524 1.00 45.19 248 ALA A C 1
ATOM 1889 O O . ALA A 1 248 ? 29.747 -8.280 -17.824 1.00 45.19 248 ALA A O 1
ATOM 1890 N N . ARG A 1 249 ? 29.072 -6.440 -16.721 1.00 39.28 249 ARG A N 1
ATOM 1891 C CA . ARG A 1 249 ? 30.420 -6.036 -16.264 1.00 39.28 249 ARG A CA 1
ATOM 1892 C C . ARG A 1 249 ? 30.618 -6.043 -14.754 1.00 39.28 249 ARG A C 1
ATOM 1894 O O . ARG A 1 249 ? 31.750 -6.207 -14.311 1.00 39.28 249 ARG A O 1
ATOM 1901 N N . LEU A 1 250 ? 29.559 -5.821 -13.981 1.00 38.44 250 LEU A N 1
ATOM 1902 C CA . LEU A 1 250 ? 29.656 -5.531 -12.549 1.00 38.44 250 LEU A CA 1
ATOM 1903 C C . LEU A 1 250 ? 28.856 -6.504 -11.681 1.00 38.44 250 LEU A C 1
ATOM 1905 O O . LEU A 1 250 ? 29.263 -6.780 -10.554 1.00 38.44 250 LEU A O 1
ATOM 1909 N N . ASN A 1 251 ? 27.751 -7.055 -12.183 1.00 46.28 251 ASN A N 1
ATOM 1910 C CA . ASN A 1 251 ? 26.957 -8.007 -11.411 1.00 46.28 251 ASN A CA 1
ATOM 1911 C C . ASN A 1 251 ? 27.486 -9.439 -11.559 1.00 46.28 251 ASN A C 1
ATOM 1913 O O . ASN A 1 251 ? 27.958 -9.854 -12.617 1.00 46.28 251 ASN A O 1
ATOM 1917 N N . THR A 1 252 ? 27.341 -10.228 -10.494 1.00 47.91 252 THR A N 1
ATOM 1918 C CA . THR A 1 252 ? 27.471 -11.686 -10.579 1.00 47.91 252 THR A CA 1
ATOM 1919 C C . THR A 1 252 ? 26.110 -12.257 -10.949 1.00 47.91 252 THR A C 1
ATOM 1921 O O . THR A 1 252 ? 25.202 -12.283 -10.124 1.00 47.91 252 THR A O 1
ATOM 1924 N N . GLU A 1 253 ? 25.962 -12.677 -12.200 1.00 62.50 253 GLU A N 1
ATOM 1925 C CA . GLU A 1 253 ? 24.695 -13.160 -12.748 1.00 62.50 253 GLU A CA 1
ATOM 1926 C C . GLU A 1 253 ? 24.701 -14.686 -12.894 1.00 62.50 253 GLU A C 1
ATOM 1928 O O . GLU A 1 253 ? 25.740 -15.301 -13.144 1.00 62.50 253 GLU A O 1
ATOM 1933 N N . VAL A 1 254 ? 23.525 -15.305 -12.791 1.00 65.81 254 VAL A N 1
ATOM 1934 C CA . VAL A 1 254 ? 23.328 -16.719 -13.123 1.00 65.81 254 VAL A CA 1
ATOM 1935 C C . VAL A 1 254 ? 22.245 -16.849 -14.185 1.00 65.81 254 VAL A C 1
ATOM 1937 O O . VAL A 1 254 ? 21.186 -16.224 -14.102 1.00 65.81 254 VAL A O 1
ATOM 1940 N N . ALA A 1 255 ? 22.508 -17.670 -15.199 1.00 67.75 255 ALA A N 1
ATOM 1941 C CA . ALA A 1 255 ? 21.549 -17.977 -16.249 1.00 67.75 255 ALA A CA 1
ATOM 1942 C C . ALA A 1 255 ? 21.513 -19.480 -16.523 1.00 67.75 255 ALA A C 1
ATOM 1944 O O . ALA A 1 255 ? 22.543 -20.154 -16.567 1.00 67.75 255 ALA A O 1
ATOM 1945 N N . LEU A 1 256 ? 20.306 -19.994 -16.736 1.00 70.06 256 LEU A N 1
ATOM 1946 C CA . LEU A 1 256 ? 20.060 -21.337 -17.230 1.00 70.06 256 LEU A CA 1
ATOM 1947 C C . LEU A 1 256 ? 19.898 -21.283 -18.746 1.00 70.06 256 LEU A C 1
ATOM 1949 O O . LEU A 1 256 ? 18.999 -20.620 -19.261 1.00 70.06 256 LEU A O 1
ATOM 1953 N N . ALA A 1 257 ? 20.762 -22.013 -19.450 1.00 80.19 257 ALA A N 1
ATOM 1954 C CA . ALA A 1 257 ? 20.660 -22.251 -20.883 1.00 80.19 257 ALA A CA 1
ATOM 1955 C C . ALA A 1 257 ? 19.982 -23.609 -21.120 1.00 80.19 257 ALA A C 1
ATOM 1957 O O . ALA A 1 257 ? 20.592 -24.667 -20.970 1.00 80.19 257 ALA A O 1
ATOM 1958 N N . ILE A 1 258 ? 18.703 -23.583 -21.481 1.00 82.19 258 ILE A N 1
ATOM 1959 C CA . ILE A 1 258 ? 17.858 -24.763 -21.650 1.00 82.19 258 ILE A CA 1
ATOM 1960 C C . ILE A 1 258 ? 17.622 -24.995 -23.142 1.00 82.19 258 ILE A C 1
ATOM 1962 O O . ILE A 1 258 ? 16.881 -24.264 -23.801 1.00 82.19 258 ILE A O 1
ATOM 1966 N N . ARG A 1 259 ? 18.233 -26.046 -23.697 1.00 87.88 259 ARG A N 1
ATOM 1967 C CA . ARG A 1 259 ? 17.995 -26.466 -25.084 1.00 87.88 259 ARG A CA 1
ATOM 1968 C C . ARG A 1 259 ? 16.766 -27.373 -25.154 1.00 87.88 259 ARG A C 1
ATOM 1970 O O . ARG A 1 259 ? 16.889 -28.594 -25.135 1.00 87.88 259 ARG A O 1
ATOM 1977 N N . SER A 1 260 ? 15.583 -26.773 -25.224 1.00 89.19 260 SER A N 1
ATOM 1978 C CA . SER A 1 260 ? 14.312 -27.487 -25.355 1.00 89.19 260 SER A CA 1
ATOM 1979 C C . SER A 1 260 ? 13.402 -26.759 -26.344 1.00 89.19 260 SER A C 1
ATOM 1981 O O . SER A 1 260 ? 12.902 -25.684 -26.017 1.00 89.19 260 SER A O 1
ATOM 1983 N N . PRO A 1 261 ? 13.149 -27.325 -27.539 1.00 82.94 261 PRO A N 1
ATOM 1984 C CA . PRO A 1 261 ? 12.219 -26.738 -28.503 1.00 82.94 261 PRO A CA 1
ATOM 1985 C C . PRO A 1 261 ? 10.788 -26.618 -27.966 1.00 82.94 261 PRO A C 1
ATOM 1987 O O . PRO A 1 261 ? 10.092 -25.669 -28.305 1.00 82.94 261 PRO A O 1
ATOM 1990 N N . LEU A 1 262 ?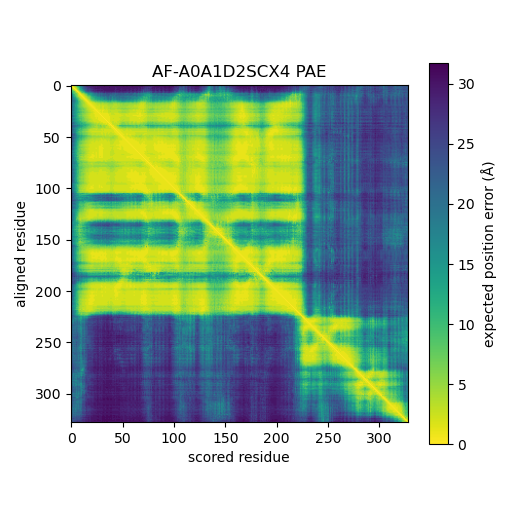 10.359 -27.552 -27.107 1.00 84.62 262 LEU A N 1
ATOM 1991 C CA . LEU A 1 262 ? 9.033 -27.521 -26.481 1.00 84.62 262 LEU A CA 1
ATOM 1992 C C . LEU A 1 262 ? 8.908 -26.342 -25.512 1.00 84.62 262 LEU A C 1
ATOM 1994 O O . LEU A 1 262 ? 7.993 -25.536 -25.641 1.00 84.62 262 LEU A O 1
ATOM 1998 N N . LEU A 1 263 ? 9.876 -26.202 -24.603 1.00 76.19 263 LEU A N 1
ATOM 1999 C CA . LEU A 1 263 ? 9.883 -25.128 -23.608 1.00 76.19 263 LEU A CA 1
ATOM 2000 C C . LEU A 1 263 ? 10.092 -23.754 -24.268 1.00 76.19 263 LEU A C 1
ATOM 2002 O O . LEU A 1 263 ? 9.455 -22.773 -23.903 1.00 76.19 263 LEU A O 1
ATOM 2006 N N . ALA A 1 264 ? 10.957 -23.688 -25.284 1.00 76.81 264 ALA A N 1
ATOM 2007 C CA . ALA A 1 264 ? 11.176 -22.479 -26.068 1.00 76.81 264 ALA A CA 1
ATOM 2008 C C . ALA A 1 264 ? 9.909 -22.053 -26.826 1.00 76.81 264 ALA A C 1
ATOM 2010 O O . ALA A 1 264 ? 9.610 -20.865 -26.874 1.00 76.81 264 ALA A O 1
ATOM 2011 N N . ALA A 1 265 ? 9.150 -22.999 -27.392 1.00 75.81 265 ALA A N 1
ATOM 2012 C CA . ALA A 1 265 ? 7.880 -22.702 -28.049 1.00 75.81 265 ALA A CA 1
ATOM 2013 C C . ALA A 1 265 ? 6.807 -22.225 -27.059 1.00 75.81 265 ALA A C 1
ATOM 2015 O O . ALA A 1 265 ? 6.036 -21.332 -27.394 1.00 75.81 265 ALA A O 1
ATOM 2016 N N . GLU A 1 266 ? 6.767 -22.780 -25.847 1.00 72.88 266 GLU A N 1
ATOM 2017 C CA . GLU A 1 266 ? 5.847 -22.346 -24.790 1.00 72.88 266 GLU A CA 1
ATOM 2018 C C . GLU A 1 266 ? 6.136 -20.910 -24.337 1.00 72.88 266 GLU A C 1
ATOM 2020 O O . GLU A 1 266 ? 5.234 -20.077 -24.313 1.00 72.88 266 GLU A O 1
ATOM 2025 N N . VAL A 1 267 ? 7.408 -20.584 -24.089 1.00 67.94 267 VAL A N 1
ATOM 2026 C CA . VAL A 1 267 ? 7.829 -19.218 -23.751 1.00 67.94 267 VAL A CA 1
ATOM 2027 C C . VAL A 1 267 ? 7.575 -18.253 -24.911 1.00 67.94 267 VAL A C 1
ATOM 2029 O O . VAL A 1 267 ? 7.055 -17.166 -24.690 1.00 67.94 267 VAL A O 1
ATOM 2032 N N . VAL A 1 268 ? 7.866 -18.647 -26.157 1.00 68.69 268 VAL A N 1
ATOM 2033 C CA . VAL A 1 268 ? 7.557 -17.824 -27.342 1.00 68.69 268 VAL A CA 1
ATOM 2034 C C . VAL A 1 268 ? 6.061 -17.569 -27.470 1.00 68.69 268 VAL A C 1
ATOM 2036 O O . VAL A 1 268 ? 5.694 -16.447 -27.772 1.00 68.69 268 VAL A O 1
ATOM 2039 N N . ARG A 1 269 ? 5.193 -18.549 -27.187 1.00 66.50 269 ARG A N 1
ATOM 2040 C CA . ARG A 1 269 ? 3.737 -18.328 -27.176 1.00 66.50 269 ARG A CA 1
ATOM 2041 C C . ARG A 1 269 ? 3.314 -17.328 -26.105 1.00 66.50 269 ARG A C 1
ATOM 2043 O O . ARG A 1 269 ? 2.530 -16.443 -26.411 1.00 66.50 269 ARG A O 1
ATOM 2050 N N . LEU A 1 270 ? 3.870 -17.424 -24.894 1.00 62.88 270 LEU A N 1
ATOM 2051 C CA . LEU A 1 270 ? 3.624 -16.441 -23.831 1.00 62.88 270 LEU A CA 1
ATOM 2052 C C . LEU A 1 270 ? 4.051 -15.027 -24.256 1.00 62.88 270 LEU A C 1
ATOM 2054 O O . LEU A 1 270 ? 3.340 -14.068 -23.975 1.00 62.88 270 LEU A O 1
ATOM 2058 N N . PHE A 1 271 ? 5.180 -14.890 -24.959 1.00 61.12 271 PHE A N 1
ATOM 2059 C CA . PHE A 1 271 ? 5.621 -13.603 -25.503 1.00 61.12 271 PHE A CA 1
ATOM 2060 C C . PHE A 1 271 ? 4.778 -13.134 -26.695 1.00 61.12 271 PHE A C 1
ATOM 2062 O O . PHE A 1 271 ? 4.443 -11.958 -26.745 1.00 61.12 271 PHE A O 1
ATOM 2069 N N . ASP A 1 272 ? 4.411 -14.013 -27.630 1.00 59.94 272 ASP A N 1
ATOM 2070 C CA . ASP A 1 272 ? 3.601 -13.689 -28.813 1.00 59.94 272 ASP A CA 1
ATOM 2071 C C . ASP A 1 272 ? 2.179 -13.251 -28.413 1.00 59.94 272 ASP A C 1
ATOM 2073 O O . ASP A 1 272 ? 1.665 -12.278 -28.967 1.00 59.94 272 ASP A O 1
ATOM 2077 N N . ASP A 1 273 ? 1.578 -13.898 -27.407 1.00 55.12 273 ASP A N 1
ATOM 2078 C CA . ASP A 1 273 ? 0.273 -13.520 -26.844 1.00 55.12 273 ASP A CA 1
ATOM 2079 C C . ASP A 1 273 ? 0.313 -12.118 -26.199 1.00 55.12 273 ASP A C 1
ATOM 2081 O O . ASP A 1 273 ? -0.677 -11.388 -26.223 1.00 55.12 273 ASP A O 1
ATOM 2085 N N . VAL A 1 274 ? 1.470 -11.710 -25.667 1.00 50.31 274 VAL A N 1
ATOM 2086 C CA . VAL A 1 274 ? 1.695 -10.386 -25.060 1.00 50.31 274 VAL A CA 1
ATOM 2087 C C . VAL A 1 274 ? 2.117 -9.332 -26.100 1.00 50.31 274 VAL A C 1
ATOM 2089 O O . VAL A 1 274 ? 1.777 -8.153 -25.980 1.00 50.31 274 VAL A O 1
ATOM 2092 N N . ALA A 1 275 ? 2.856 -9.735 -27.135 1.00 48.75 275 ALA A N 1
ATOM 2093 C CA . ALA A 1 275 ? 3.443 -8.849 -28.137 1.00 48.75 275 ALA A CA 1
ATOM 2094 C C . ALA A 1 275 ? 2.493 -8.547 -29.307 1.00 48.75 275 ALA A C 1
ATOM 2096 O O . ALA A 1 275 ? 2.501 -7.424 -29.822 1.00 48.75 275 ALA A O 1
ATOM 2097 N N . GLY A 1 276 ? 1.660 -9.509 -29.721 1.00 46.94 276 GLY A N 1
ATOM 2098 C CA . GLY A 1 276 ? 0.818 -9.415 -30.920 1.00 46.94 276 GLY A CA 1
ATOM 2099 C C . GLY A 1 276 ? -0.261 -8.326 -30.875 1.00 46.94 276 GLY A C 1
ATOM 2100 O O . GLY A 1 276 ? -0.739 -7.894 -31.924 1.00 46.94 276 GLY A O 1
ATOM 2101 N N . SER A 1 277 ? -0.626 -7.845 -29.686 1.00 49.19 277 SER A N 1
ATOM 2102 C CA . SER A 1 277 ? -1.672 -6.834 -29.487 1.00 49.19 277 SER A CA 1
ATOM 2103 C C . SER A 1 277 ? -1.161 -5.412 -29.234 1.00 49.19 277 SER A C 1
ATOM 2105 O O . SER A 1 277 ? -1.962 -4.480 -29.255 1.00 49.19 277 SER A O 1
ATOM 2107 N N . SER A 1 278 ? 0.132 -5.223 -28.949 1.00 51.56 278 SER A N 1
ATOM 2108 C CA . SER A 1 278 ? 0.597 -3.983 -28.294 1.00 51.56 278 SER A CA 1
ATOM 2109 C C . SER A 1 278 ? 2.072 -3.625 -28.507 1.00 51.56 278 SER A C 1
ATOM 2111 O O . SER A 1 278 ? 2.563 -2.693 -27.876 1.00 51.56 278 SER A O 1
ATOM 2113 N N . SER A 1 279 ? 2.790 -4.321 -29.394 1.00 51.88 279 SER A N 1
ATOM 2114 C CA . SER A 1 279 ? 4.205 -4.039 -29.679 1.00 51.88 279 SER A CA 1
ATOM 2115 C C . SER A 1 279 ? 4.462 -3.745 -31.160 1.00 51.88 279 SER A C 1
ATOM 2117 O O . SER A 1 279 ? 3.730 -4.208 -32.036 1.00 51.88 279 SER A O 1
ATOM 2119 N N . TYR A 1 280 ? 5.511 -2.967 -31.443 1.00 60.38 280 TYR A N 1
ATOM 2120 C CA . TYR A 1 280 ? 6.031 -2.810 -32.800 1.00 60.38 280 TYR A CA 1
ATOM 2121 C C . TYR A 1 280 ? 6.943 -3.989 -33.135 1.00 60.38 280 TYR A C 1
ATOM 2123 O O . TYR A 1 280 ? 7.949 -4.226 -32.467 1.00 60.38 280 TYR A O 1
ATOM 2131 N N . ARG A 1 281 ? 6.624 -4.702 -34.212 1.00 64.88 281 ARG A N 1
ATOM 2132 C CA . ARG A 1 281 ? 7.498 -5.709 -34.807 1.00 64.88 281 ARG A CA 1
ATOM 2133 C C . ARG A 1 281 ? 8.533 -5.027 -35.696 1.00 64.88 281 ARG A C 1
ATOM 2135 O O . ARG A 1 281 ? 8.176 -4.265 -36.591 1.00 64.88 281 ARG A O 1
ATOM 2142 N N . LEU A 1 282 ? 9.802 -5.346 -35.471 1.00 64.25 282 LEU A N 1
ATOM 2143 C CA . LEU A 1 282 ? 10.921 -4.864 -36.275 1.00 64.25 282 LEU A CA 1
ATOM 2144 C C . LEU A 1 282 ? 11.204 -5.803 -37.449 1.00 64.25 282 LEU A C 1
ATOM 2146 O O . LEU A 1 282 ? 11.379 -7.005 -37.265 1.00 64.25 282 LEU A O 1
ATOM 2150 N N . GLU A 1 283 ? 11.291 -5.240 -38.647 1.00 76.06 283 GLU A N 1
ATOM 2151 C CA . GLU A 1 283 ? 11.748 -5.916 -39.857 1.00 76.06 283 GLU A CA 1
ATOM 2152 C C . GLU A 1 283 ? 12.974 -5.174 -40.400 1.00 76.06 283 GLU A C 1
ATOM 2154 O O . GLU A 1 283 ? 12.933 -3.967 -40.629 1.00 76.06 283 GLU A O 1
ATOM 2159 N N . ALA A 1 284 ? 14.087 -5.883 -40.578 1.00 75.81 284 ALA A N 1
ATOM 2160 C CA . ALA A 1 284 ? 15.284 -5.305 -41.176 1.00 75.81 284 ALA A CA 1
ATOM 2161 C C . ALA A 1 284 ? 15.123 -5.236 -42.701 1.00 75.81 284 ALA A C 1
ATOM 2163 O O . ALA A 1 284 ? 14.834 -6.244 -43.348 1.00 75.81 284 ALA A O 1
ATOM 2164 N N . LEU A 1 285 ? 15.324 -4.050 -43.269 1.00 78.75 285 LEU A N 1
ATOM 2165 C CA . LEU A 1 285 ? 15.321 -3.812 -44.707 1.00 78.75 285 LEU A CA 1
ATOM 2166 C C . LEU A 1 285 ? 16.707 -4.088 -45.303 1.00 78.75 285 LEU A C 1
ATOM 2168 O O . LEU A 1 285 ? 17.726 -4.077 -44.611 1.00 78.75 285 LEU A O 1
ATOM 2172 N N . ALA A 1 286 ? 16.747 -4.347 -46.611 1.00 74.94 286 ALA A N 1
ATOM 2173 C CA . ALA A 1 286 ? 17.967 -4.735 -47.326 1.00 74.94 286 ALA A CA 1
ATOM 2174 C C . ALA A 1 286 ? 19.071 -3.656 -47.321 1.00 74.94 286 ALA A C 1
ATOM 2176 O O . ALA A 1 286 ? 20.234 -3.964 -47.567 1.00 74.94 286 ALA A O 1
ATOM 2177 N N . ASP A 1 287 ? 18.716 -2.405 -47.033 1.00 76.62 287 ASP A N 1
ATOM 2178 C CA . ASP A 1 287 ? 19.618 -1.256 -46.911 1.00 76.62 287 ASP A CA 1
ATOM 2179 C C . ASP A 1 287 ? 20.120 -1.024 -45.470 1.00 76.62 287 ASP A C 1
ATOM 2181 O O . ASP A 1 287 ? 20.845 -0.063 -45.208 1.00 76.62 287 ASP A O 1
ATOM 2185 N N . GLY A 1 288 ? 19.750 -1.903 -44.531 1.00 69.75 288 GLY A N 1
ATOM 2186 C CA . GLY A 1 288 ? 20.093 -1.797 -43.114 1.00 69.75 288 GLY A CA 1
ATOM 2187 C C . GLY A 1 288 ? 19.172 -0.877 -42.308 1.00 69.75 288 GLY A C 1
ATOM 2188 O O . GLY A 1 288 ? 19.406 -0.704 -41.110 1.00 69.75 288 GLY A O 1
ATOM 2189 N N . GLN A 1 289 ? 18.131 -0.297 -42.916 1.00 74.06 289 GLN A N 1
ATOM 2190 C CA . GLN A 1 289 ? 17.096 0.426 -42.181 1.00 74.06 289 GLN A CA 1
ATOM 2191 C C . GLN A 1 289 ? 16.128 -0.536 -41.486 1.00 74.06 289 GLN A C 1
ATOM 2193 O O . GLN A 1 289 ? 16.001 -1.707 -41.843 1.00 74.06 289 GLN A O 1
ATOM 2198 N N . LEU A 1 290 ? 15.432 -0.035 -40.467 1.00 75.50 290 LEU A N 1
ATOM 2199 C CA . LEU A 1 290 ? 14.431 -0.795 -39.727 1.00 75.50 290 LEU A CA 1
ATOM 2200 C C . LEU A 1 290 ? 13.029 -0.351 -40.132 1.00 75.50 290 LEU A C 1
ATOM 2202 O O . LEU A 1 290 ? 12.728 0.841 -40.143 1.00 75.50 290 LEU A O 1
ATOM 2206 N N . ARG A 1 291 ? 12.157 -1.313 -40.420 1.00 77.81 291 ARG A N 1
ATOM 2207 C CA . ARG A 1 291 ? 10.718 -1.113 -40.561 1.00 77.81 291 ARG A CA 1
ATOM 2208 C C . ARG A 1 291 ? 10.028 -1.524 -39.263 1.00 77.81 291 ARG A C 1
ATOM 2210 O O . ARG A 1 291 ? 10.215 -2.631 -38.769 1.00 77.81 291 ARG A O 1
ATOM 2217 N N . TRP A 1 292 ? 9.222 -0.625 -38.721 1.00 77.75 292 TRP A N 1
ATOM 2218 C CA . TRP A 1 292 ? 8.481 -0.762 -37.476 1.00 77.75 292 TRP A CA 1
ATOM 2219 C C . TRP A 1 292 ? 7.010 -0.995 -37.804 1.00 77.75 292 TRP A C 1
ATOM 2221 O O . TRP A 1 292 ? 6.306 -0.085 -38.240 1.00 77.75 292 TRP A O 1
ATOM 2231 N N . ILE A 1 293 ? 6.545 -2.223 -37.615 1.00 76.00 293 ILE A N 1
ATOM 2232 C CA . ILE A 1 293 ? 5.184 -2.653 -37.935 1.00 76.00 293 ILE A CA 1
ATOM 2233 C C . ILE A 1 293 ? 4.404 -2.73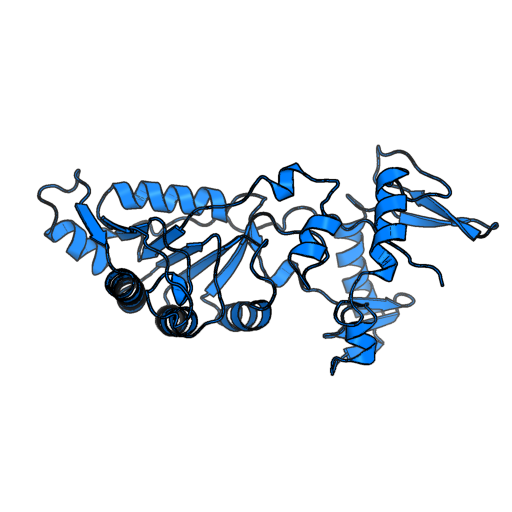8 -36.627 1.00 76.00 293 ILE A C 1
ATOM 2235 O O . ILE A 1 293 ? 4.651 -3.639 -35.830 1.00 76.00 293 ILE A O 1
ATOM 2239 N N . GLY A 1 294 ? 3.502 -1.793 -36.377 1.00 64.62 294 GLY A N 1
ATOM 2240 C CA . GLY A 1 294 ? 2.698 -1.794 -35.156 1.00 64.62 294 GLY A CA 1
ATOM 2241 C C . GLY A 1 294 ? 1.501 -2.764 -35.200 1.00 64.62 294 GLY A C 1
ATOM 2242 O O . GLY A 1 294 ? 1.289 -3.457 -36.202 1.00 64.62 294 GLY A O 1
ATOM 2243 N N . PRO A 1 295 ? 0.698 -2.818 -34.122 1.00 65.31 295 PRO A N 1
ATOM 2244 C CA . PRO A 1 295 ? -0.518 -3.631 -34.037 1.00 65.31 295 PRO A CA 1
ATOM 2245 C C . PRO A 1 295 ? -1.568 -3.285 -35.115 1.00 65.31 295 PRO A C 1
ATOM 2247 O O . PRO A 1 295 ? -1.528 -2.190 -35.691 1.00 65.31 295 PRO A O 1
ATOM 2250 N N . PRO A 1 296 ? -2.557 -4.163 -35.378 1.00 62.03 296 PRO A N 1
ATOM 2251 C CA . PRO A 1 296 ? -3.619 -3.901 -36.351 1.00 62.03 296 PRO A CA 1
ATOM 2252 C C . PRO A 1 296 ? -4.307 -2.547 -36.105 1.00 62.03 296 PRO A C 1
ATOM 2254 O O . PRO A 1 296 ? -4.798 -2.284 -35.011 1.00 62.03 296 PRO A O 1
ATOM 2257 N N . GLY A 1 297 ? -4.340 -1.682 -37.124 1.00 66.38 297 GLY A N 1
ATOM 2258 C CA . GLY A 1 297 ? -4.892 -0.323 -37.020 1.00 66.38 297 GLY A CA 1
ATOM 2259 C C . GLY A 1 297 ? -3.865 0.779 -36.731 1.00 66.38 297 GLY A C 1
ATOM 2260 O O . GLY A 1 297 ? -4.240 1.949 -36.719 1.00 66.38 297 GLY A O 1
ATOM 2261 N N . THR A 1 298 ? -2.582 0.443 -36.555 1.00 65.56 298 THR A N 1
ATOM 2262 C CA . THR A 1 298 ? -1.494 1.429 -36.426 1.00 65.56 298 THR A CA 1
ATOM 2263 C C . THR A 1 298 ? -0.681 1.578 -37.723 1.00 65.56 298 THR A C 1
ATOM 2265 O O . THR A 1 298 ? -0.584 0.624 -38.503 1.00 65.56 298 THR A O 1
ATOM 2268 N N . PRO A 1 299 ? -0.102 2.764 -38.003 1.00 71.69 299 PRO A N 1
ATOM 2269 C CA . PRO A 1 299 ? 0.760 2.964 -39.165 1.00 71.69 299 PRO A CA 1
ATOM 2270 C C . PRO A 1 299 ? 2.064 2.162 -39.052 1.00 71.69 299 PRO A C 1
ATOM 2272 O O . PRO A 1 299 ? 2.586 1.942 -37.961 1.00 71.69 299 PRO A O 1
ATOM 2275 N N . THR A 1 300 ? 2.619 1.762 -40.195 1.00 77.12 300 THR A N 1
ATOM 2276 C CA . THR A 1 300 ? 3.981 1.210 -40.282 1.00 77.12 300 THR A CA 1
ATOM 2277 C C . THR A 1 300 ? 4.973 2.342 -40.549 1.00 77.12 300 THR A C 1
ATOM 2279 O O . THR A 1 300 ? 4.688 3.218 -41.364 1.00 77.12 300 THR A O 1
ATOM 2282 N N . PHE A 1 301 ? 6.133 2.320 -39.890 1.00 76.25 301 PHE A N 1
ATOM 2283 C CA . PHE A 1 301 ? 7.172 3.350 -40.015 1.00 76.25 301 PHE A CA 1
ATOM 2284 C C . PHE A 1 301 ? 8.465 2.751 -40.576 1.00 76.25 301 PHE A C 1
ATOM 2286 O O . PHE A 1 301 ? 8.824 1.633 -40.221 1.00 76.25 301 PHE A O 1
ATOM 2293 N N . GLU A 1 302 ? 9.185 3.478 -41.428 1.00 73.00 302 GLU A N 1
ATOM 2294 C CA . GLU A 1 302 ? 10.477 3.048 -41.986 1.00 73.00 302 GLU A CA 1
ATOM 2295 C C . GLU A 1 302 ? 11.603 3.985 -41.540 1.00 73.00 302 GLU A C 1
ATOM 2297 O O . GLU A 1 302 ? 11.440 5.205 -41.463 1.00 73.00 302 GLU A O 1
ATOM 2302 N N . GLY A 1 303 ? 12.754 3.403 -41.213 1.00 70.81 303 GLY A N 1
ATOM 2303 C CA . GLY A 1 303 ? 13.935 4.107 -40.735 1.00 70.81 303 GLY A CA 1
ATOM 2304 C C . GLY A 1 303 ? 13.872 4.398 -39.238 1.00 70.81 303 GLY A C 1
ATOM 2305 O O . GLY A 1 303 ? 14.430 3.660 -38.424 1.00 70.81 303 GLY A O 1
ATOM 2306 N N . THR A 1 304 ? 13.253 5.514 -38.862 1.00 61.12 304 THR A N 1
ATOM 2307 C CA . THR A 1 304 ? 13.317 6.034 -37.489 1.00 61.12 304 THR A CA 1
ATOM 2308 C C . THR A 1 304 ? 12.256 5.438 -36.578 1.00 61.12 304 THR A C 1
ATOM 2310 O O . THR A 1 304 ? 11.123 5.230 -37.001 1.00 61.12 304 THR A O 1
ATOM 2313 N N . GLU A 1 305 ? 12.630 5.233 -35.313 1.00 59.41 305 GLU A N 1
ATOM 2314 C CA . GLU A 1 305 ? 11.736 4.753 -34.258 1.00 59.41 305 GLU A CA 1
ATOM 2315 C C . GLU A 1 305 ? 10.437 5.589 -34.196 1.00 59.41 305 GLU A C 1
ATOM 2317 O O . GLU A 1 305 ? 10.516 6.823 -34.098 1.00 59.41 305 GLU A O 1
ATOM 2322 N N . PRO A 1 306 ? 9.252 4.949 -34.255 1.00 58.00 306 PRO A N 1
ATOM 2323 C CA . PRO A 1 306 ? 7.979 5.629 -34.088 1.00 58.00 306 PRO A CA 1
ATOM 2324 C C . PRO A 1 306 ? 7.916 6.369 -32.751 1.00 58.00 306 PRO A C 1
ATOM 2326 O O . PRO A 1 306 ? 8.540 5.988 -31.761 1.00 58.00 306 PRO A O 1
ATOM 2329 N N . ASP A 1 307 ? 7.185 7.480 -32.733 1.00 56.25 307 ASP A N 1
ATOM 2330 C CA . ASP A 1 307 ? 6.990 8.341 -31.561 1.00 56.25 307 ASP A CA 1
ATOM 2331 C C . ASP A 1 307 ? 8.264 9.063 -31.052 1.00 56.25 307 ASP A C 1
ATOM 2333 O O . ASP A 1 307 ? 8.184 9.900 -30.149 1.00 56.25 307 ASP A O 1
ATOM 2337 N N . ALA A 1 308 ? 9.444 8.817 -31.644 1.00 52.72 308 ALA A N 1
ATOM 2338 C CA . ALA A 1 308 ? 10.716 9.452 -31.286 1.00 52.72 308 ALA A CA 1
ATOM 2339 C C . ALA A 1 308 ? 10.989 10.745 -32.062 1.00 52.72 308 ALA A C 1
ATOM 2341 O O . ALA A 1 308 ? 11.796 10.792 -32.993 1.00 52.72 308 ALA A O 1
ATOM 2342 N N . GLY A 1 309 ? 10.347 11.833 -31.628 1.00 60.88 309 GLY A N 1
ATOM 2343 C CA . GLY A 1 3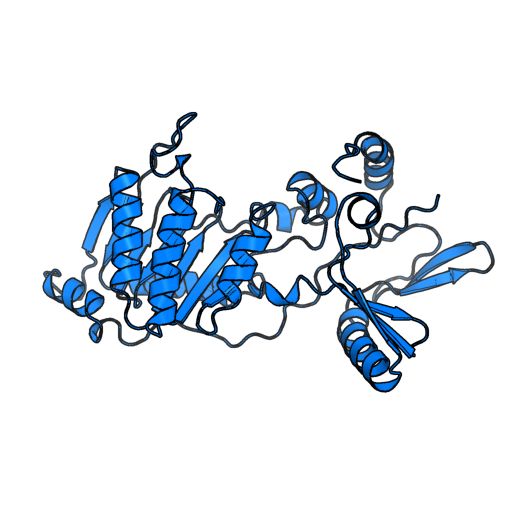09 ? 10.591 13.171 -32.170 1.00 60.88 309 GLY A CA 1
ATOM 2344 C C . GLY A 1 309 ? 12.051 13.636 -32.034 1.00 60.88 309 GLY A C 1
ATOM 2345 O O . GLY A 1 309 ? 12.810 13.158 -31.185 1.00 60.88 309 GLY A O 1
ATOM 2346 N N . LEU A 1 310 ? 12.443 14.626 -32.848 1.00 58.88 310 LEU A N 1
ATOM 2347 C CA . LEU A 1 310 ? 13.802 15.197 -32.863 1.00 58.88 310 LEU A CA 1
ATOM 2348 C C . LEU A 1 310 ? 14.284 15.634 -31.468 1.00 58.88 310 LEU A C 1
ATOM 2350 O O . LEU A 1 310 ? 15.445 15.415 -31.135 1.00 58.88 310 LEU A O 1
ATOM 2354 N N . GLY A 1 311 ? 13.395 16.184 -30.635 1.00 54.34 311 GLY A N 1
ATOM 2355 C CA . GLY A 1 311 ? 13.720 16.606 -29.268 1.00 54.34 311 GLY A CA 1
ATOM 2356 C C . GLY A 1 311 ? 14.083 15.445 -28.338 1.00 54.34 311 GLY A C 1
ATOM 2357 O O . GLY A 1 311 ? 15.063 15.536 -27.607 1.00 54.34 311 GLY A O 1
ATOM 2358 N N . THR A 1 312 ? 13.359 14.322 -28.406 1.00 51.53 312 THR A N 1
ATOM 2359 C CA . THR A 1 312 ? 13.677 13.120 -27.614 1.00 51.53 312 THR A CA 1
ATOM 2360 C C . THR A 1 312 ? 15.010 12.518 -28.046 1.00 51.53 312 THR A C 1
ATOM 2362 O O . THR A 1 312 ? 15.797 12.093 -27.209 1.00 51.53 312 THR A O 1
ATOM 2365 N N . ARG A 1 313 ? 15.305 12.540 -29.349 1.00 56.47 313 ARG A N 1
ATOM 2366 C CA . ARG A 1 313 ? 16.575 12.043 -29.893 1.00 56.47 313 ARG A CA 1
ATOM 2367 C C . ARG A 1 313 ? 17.747 12.938 -29.512 1.00 56.47 313 ARG A C 1
ATOM 2369 O O . ARG A 1 313 ? 18.797 12.425 -29.145 1.00 56.47 313 ARG A O 1
ATOM 2376 N N . LEU A 1 314 ? 17.556 14.256 -29.551 1.00 59.78 314 LEU A N 1
ATOM 2377 C CA . LEU A 1 314 ? 18.556 15.217 -29.098 1.00 59.78 314 LEU A CA 1
ATOM 2378 C C . LEU A 1 314 ? 18.812 15.071 -27.595 1.00 59.78 314 LEU A C 1
ATOM 2380 O O . LEU A 1 314 ? 19.963 15.062 -27.183 1.00 59.78 314 LEU A O 1
ATOM 2384 N N . LEU A 1 315 ? 17.764 14.880 -26.790 1.00 54.44 315 LEU A N 1
ATOM 2385 C CA . LEU A 1 315 ? 17.890 14.637 -25.353 1.00 54.44 315 LEU A CA 1
ATOM 2386 C C . LEU A 1 315 ? 18.644 13.329 -25.058 1.00 54.44 315 LEU A C 1
ATOM 2388 O O . LEU A 1 315 ? 19.525 13.325 -24.209 1.00 54.44 315 LEU A O 1
ATOM 2392 N N . LEU A 1 316 ? 18.357 12.244 -25.783 1.00 51.94 316 LEU A N 1
ATOM 2393 C CA . LEU A 1 316 ? 19.066 10.963 -25.649 1.00 51.94 316 LEU A CA 1
ATOM 2394 C C . LEU A 1 316 ? 20.530 11.046 -26.109 1.00 51.94 316 LEU A C 1
ATOM 2396 O O . LEU A 1 316 ? 21.402 10.462 -25.475 1.00 51.94 316 LEU A O 1
ATOM 2400 N N . LEU A 1 317 ? 20.818 11.801 -27.173 1.00 54.41 317 LEU A N 1
ATOM 2401 C CA . LEU A 1 317 ? 22.185 12.065 -27.640 1.00 54.41 317 LEU A CA 1
ATOM 2402 C C . LEU A 1 317 ? 22.971 12.961 -26.676 1.00 54.41 317 LEU A C 1
ATOM 2404 O O . LEU A 1 317 ? 24.171 12.765 -26.515 1.00 54.41 317 LEU A O 1
ATOM 2408 N N . LEU A 1 318 ? 22.304 13.932 -26.046 1.00 52.31 318 LEU A N 1
ATOM 2409 C CA . LEU A 1 318 ? 22.915 14.840 -25.078 1.00 52.31 318 LEU A CA 1
ATOM 2410 C C . LEU A 1 318 ? 23.129 14.173 -23.724 1.00 52.31 318 LEU A C 1
ATOM 2412 O O . LEU A 1 318 ? 24.159 14.421 -23.122 1.00 52.31 318 LEU A O 1
ATOM 2416 N N . LEU A 1 319 ? 22.193 13.348 -23.247 1.00 51.34 319 LEU A N 1
ATOM 2417 C CA . LEU A 1 319 ? 22.284 12.678 -21.945 1.00 51.34 319 LEU A CA 1
ATOM 2418 C C . LEU A 1 319 ? 23.018 11.336 -22.001 1.00 51.34 319 LEU A C 1
ATOM 2420 O O . LEU A 1 319 ? 23.541 10.907 -20.980 1.00 51.34 319 LEU A O 1
ATOM 2424 N N . GLY A 1 320 ? 23.092 10.685 -23.164 1.00 45.19 320 GLY A N 1
ATOM 2425 C CA . GLY A 1 320 ? 23.792 9.408 -23.342 1.00 45.19 320 GLY A CA 1
ATOM 2426 C C . GLY A 1 320 ? 25.247 9.395 -22.841 1.00 45.19 320 GLY A C 1
ATOM 2427 O O . GLY A 1 320 ? 25.636 8.408 -22.227 1.00 45.19 320 GLY A O 1
ATOM 2428 N N . PRO A 1 321 ? 26.038 10.472 -23.028 1.00 48.12 321 PRO A N 1
ATOM 2429 C CA . PRO A 1 321 ? 27.394 10.592 -22.480 1.00 48.12 321 PRO A CA 1
ATOM 2430 C C . PRO A 1 321 ? 27.474 10.994 -20.996 1.00 48.12 321 PRO A C 1
ATOM 2432 O O . PRO A 1 321 ? 28.548 10.893 -20.414 1.00 48.12 321 PRO A O 1
ATOM 2435 N N . PHE A 1 322 ? 26.385 11.498 -20.398 1.00 43.19 322 PHE A N 1
ATOM 2436 C CA . PHE A 1 322 ? 26.330 11.928 -18.988 1.00 43.19 322 PHE A CA 1
ATOM 2437 C C . PHE A 1 322 ? 25.517 10.982 -18.103 1.00 43.19 322 PHE A C 1
ATOM 2439 O O . PHE A 1 322 ? 25.358 11.256 -16.914 1.00 43.19 322 PHE A O 1
ATOM 2446 N N . ALA A 1 323 ? 25.004 9.881 -18.659 1.00 40.84 323 ALA A N 1
ATOM 2447 C CA . ALA A 1 323 ? 24.647 8.719 -17.866 1.00 40.84 323 ALA A CA 1
ATOM 2448 C C . ALA A 1 323 ? 25.944 8.252 -17.179 1.00 40.84 323 ALA A C 1
ATOM 2450 O O . ALA A 1 323 ? 26.886 7.898 -17.887 1.00 40.84 323 ALA A O 1
ATOM 2451 N N . PRO A 1 324 ? 26.049 8.340 -15.840 1.00 34.28 324 PRO A N 1
ATOM 2452 C CA . PRO A 1 324 ? 27.253 7.943 -15.116 1.00 34.28 324 PRO A CA 1
ATOM 2453 C C . PRO A 1 324 ? 27.678 6.526 -15.509 1.00 34.28 324 PRO A C 1
ATOM 2455 O O . PRO A 1 324 ? 26.813 5.687 -15.743 1.00 34.28 324 PRO A O 1
ATOM 2458 N N . ASP A 1 325 ? 28.977 6.223 -15.492 1.00 35.28 325 ASP A N 1
ATOM 2459 C CA . ASP A 1 325 ? 29.490 4.854 -15.705 1.00 35.28 325 ASP A CA 1
ATOM 2460 C C . ASP A 1 325 ? 28.944 3.836 -14.670 1.00 35.28 325 ASP A C 1
ATOM 2462 O O . ASP A 1 325 ? 29.089 2.630 -14.835 1.00 35.28 325 ASP A O 1
ATOM 2466 N N . GLU A 1 326 ? 28.280 4.310 -13.610 1.00 33.28 326 GLU A N 1
ATOM 2467 C CA . GLU A 1 326 ? 27.539 3.523 -12.610 1.00 33.28 326 GLU A CA 1
ATOM 2468 C C . G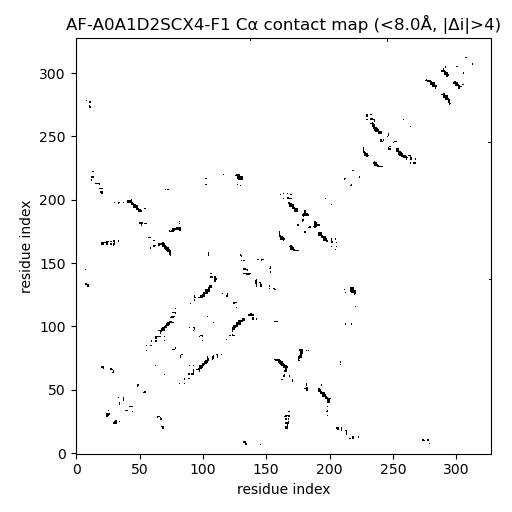LU A 1 326 ? 26.090 3.177 -13.042 1.00 33.28 326 GLU A C 1
ATOM 2470 O O . GLU A 1 326 ? 25.426 2.357 -12.406 1.00 33.28 326 GLU A O 1
ATOM 2475 N N . LEU A 1 327 ? 25.593 3.802 -14.117 1.00 34.94 327 LEU A N 1
ATOM 2476 C CA . LEU A 1 327 ? 24.245 3.681 -14.697 1.00 34.94 327 LEU A CA 1
ATOM 2477 C C . LEU A 1 327 ? 24.238 3.094 -16.128 1.00 34.94 327 LEU A C 1
ATOM 2479 O O . LEU A 1 327 ? 23.158 2.971 -16.715 1.00 34.94 327 LEU A O 1
ATOM 2483 N N . LEU A 1 328 ? 25.403 2.720 -16.673 1.00 29.73 328 LEU A N 1
ATOM 2484 C CA . LEU A 1 328 ? 25.562 1.936 -17.907 1.00 29.73 328 LEU A CA 1
ATOM 2485 C C . LEU A 1 328 ? 26.008 0.517 -17.581 1.00 29.73 328 LEU A C 1
ATOM 2487 O O . LEU A 1 328 ? 25.452 -0.390 -18.230 1.00 29.73 328 LEU A O 1
#

Solvent-accessible surface area (backbone atoms only — not comparable to full-atom values): 18046 Å² total; per-residue (Å²): 135,86,80,81,82,71,88,56,68,67,69,81,66,76,91,70,84,86,66,74,66,61,89,61,19,68,81,36,71,57,17,42,51,37,53,72,72,37,97,44,84,84,47,61,49,77,45,82,27,71,46,29,57,58,42,53,51,50,56,34,49,41,27,66,60,33,72,54,30,38,40,40,35,33,33,39,57,46,87,35,71,54,30,54,52,42,49,50,30,46,48,52,22,32,75,74,64,14,41,31,42,37,38,34,23,43,74,49,40,54,92,33,53,68,64,55,54,57,54,46,70,42,93,38,33,48,46,28,28,35,48,60,67,54,41,40,68,88,34,57,66,42,26,50,63,62,33,66,90,41,57,62,61,72,68,58,67,59,79,53,28,40,39,32,24,28,49,13,38,28,40,39,50,63,52,50,43,26,28,29,40,36,67,64,38,94,84,57,61,58,93,48,48,35,33,41,35,24,36,55,59,23,52,57,51,40,54,49,49,34,53,52,64,63,30,77,47,33,38,56,55,82,78,76,68,84,39,71,49,70,47,92,53,32,34,28,37,41,38,72,51,56,102,43,60,38,44,74,73,72,52,94,66,56,70,48,79,43,82,33,48,67,61,18,45,53,52,48,48,59,47,47,72,55,37,67,72,74,38,67,47,78,42,82,43,100,86,75,41,38,32,39,39,42,28,96,94,50,75,71,39,70,57,61,67,80,93,61,48,72,68,57,50,49,48,49,65,64,44,60,80,67,52,50,88,90,74,62

pLDDT: mean 74.55, std 18.79, range [22.58, 98.62]

Mean predicted aligned error: 14.56 Å

Sequence (328 aa):
MALCTACASLPPPPAKPVEQAWAQPEATELGSLAAAAAPNLRFSGFRLLASGEDALAALAALADHAQHTLDLQYYLMRDDASTRALLRHVHGAAQRGVRVRVLLDDLNTAGADDALICLTRHPNIELRLYNPFPAGRGSTLTRVLASIRDLRRVNQRMHNKLFVADNAIAVTGGRNLGDAYFVQSLASNFVDLDVIAAGPVVRDLSASFDRFWNSDLAWPLQTLDAKALVIDRRLLLIGSMNMDPRSARLNTEVALAIRSPLLAAEVVRLFDDVAGSSSYRLEALADGQLRWIGPPGTPTFEGTEPDAGLGTRLLLLLLGPFAPDELL

Radius of gyration: 23.26 Å; Cα contacts (8 Å, |Δi|>4): 572; chains: 1; bounding box: 53×44×70 Å

Secondary structure (DSSP, 8-state):
-----------SPPP-------S-GGGSHHHHHHHHH-SSTTSPEEEEE-SHHHHHHHHHHHHHH-SSEEEEEES-B--SHHHHHHHHHHHHHHHTT-EEEEEEEGGG-TTTHHHHHHHTTSTTEEEEEES--SS-TT-HHHHHHHTTT-HHHHH-----EEEEETTTEEEEES--BSGGGTT--SS------EEEEESTHHHHHHHHHHHHHHSTTEEEGGGG---EEEETTTEEEEES--SSHHHHHTS---EEEEE-HHHHHHHHHHHHHHHTTT-PEEEE-TTS-EEEE-STTSPEEESSPTT--HHHHHHHHHHTTTS-TT--